Protein AF-A0AAD9NY65-F1 (afdb_monomer_lite)

Organism: Ridgeia piscesae (NCBI:txid27915)

pLDDT: mean 82.31, std 14.72, range [34.09, 97.94]

InterPro domains:
  IPR008709 Neurochondrin [PF05536] (15-209)
  IPR008709 Neurochondrin [PTHR13109] (3-209)

Sequence (209 aa):
MLLTKLATDFQHAQELVEELTHSEWVDDVYTTLLHLLQSRLGQKEREAAIEVSALLVNLLGVEWALEKEGESKTFVLLLIHLVCVEVRMTLEDLNPAQDQPIRRRTDITVSLQIASLGSLLSACYSVLEAMIGHMTSASTLALDQAQVEQVHAAMVGAFNAVLYFLSQCQGQVDDQDTRLTESQMTLYPVVLASVRVLGSWIAEETLAL

Secondary structure (DSSP, 8-state):
-HHHHHHHHHHHHHHHHHHHHTSHHHHHHHHHHHHHHHS---HHHHHHHHHHHHHHHHHHTTHHHHSSTTTHHHHHHHHHHHHHHHHHHHHHHT-TTS--GGGG--SHHHHHHHHHHHHHHHHHHHHHHHHHHHHHHS------HHHHHHHHHHHHHHHHHHHHHHHHHHTT--TT--S--HHHHHHHHHHHHHHHHHHHHHHHHHHT-

Foldseek 3Di:
DVVVVVVVVVVVLVVVLVVVLPDPVLVVLLVVLLVLLPDDDDPVSLLVSLQVVLVCCVRNFLVSLCVDPDCSVVSLLSSLLSLLVLLLVLLVVVAPPDPDPLVVDPDPVSLVSLVSSLSSNLSSLSSLLRVLVCCQPHDHPPDDPVSVVVSVVSVVSSLVSLVVSLVSLVVPPDDDDPDDDPSNVSCVSVNVSSVVSNVSVVVSVVVVD

Structure (mmCIF, N/CA/C/O backbone):
data_AF-A0AAD9NY65-F1
#
_entry.id   AF-A0AAD9NY65-F1
#
loop_
_atom_site.group_PDB
_atom_site.id
_atom_site.type_symbol
_atom_site.label_atom_id
_atom_site.label_alt_id
_atom_site.label_comp_id
_atom_site.label_asym_id
_atom_site.label_entity_id
_atom_site.label_seq_id
_atom_site.pdbx_PDB_ins_code
_atom_site.Cartn_x
_atom_site.Cartn_y
_atom_site.Cartn_z
_atom_site.occupancy
_atom_site.B_iso_or_equiv
_atom_site.auth_seq_id
_atom_site.auth_comp_id
_atom_site.auth_asym_id
_atom_site.auth_atom_id
_atom_site.pdbx_PDB_model_num
ATOM 1 N N . MET A 1 1 ? 6.006 -30.082 22.717 1.00 66.12 1 MET A N 1
ATOM 2 C CA . MET A 1 1 ? 7.076 -29.167 23.168 1.00 66.12 1 MET A CA 1
ATOM 3 C C . MET A 1 1 ? 7.341 -28.043 22.164 1.00 66.12 1 MET A C 1
ATOM 5 O O . MET A 1 1 ? 7.319 -26.896 22.576 1.00 66.12 1 MET A O 1
ATOM 9 N N . LEU A 1 2 ? 7.524 -28.327 20.865 1.00 73.19 2 LEU A N 1
ATOM 10 C CA . LEU A 1 2 ? 7.659 -27.284 19.827 1.00 73.19 2 LEU A CA 1
ATOM 11 C C . LEU A 1 2 ? 6.365 -26.479 19.604 1.00 73.19 2 LEU A C 1
ATOM 13 O O . LEU A 1 2 ? 6.394 -25.262 19.690 1.00 73.19 2 LEU A O 1
ATOM 17 N N . LEU A 1 3 ? 5.223 -27.154 19.428 1.00 71.88 3 LEU A N 1
ATOM 18 C CA . LEU A 1 3 ? 3.922 -26.492 19.221 1.00 71.88 3 LEU A CA 1
ATOM 19 C C . LEU A 1 3 ? 3.480 -25.633 20.415 1.00 71.88 3 LEU A C 1
ATOM 21 O O . LEU A 1 3 ? 2.922 -24.562 20.238 1.00 71.88 3 LEU A O 1
ATOM 25 N N . THR A 1 4 ? 3.776 -26.084 21.634 1.00 75.88 4 THR A N 1
ATOM 26 C CA . THR A 1 4 ? 3.465 -25.345 22.864 1.00 75.88 4 THR A CA 1
ATOM 27 C C . THR A 1 4 ? 4.325 -24.096 23.018 1.00 75.88 4 THR A C 1
ATOM 29 O O . THR A 1 4 ? 3.818 -23.087 23.476 1.00 75.88 4 THR A O 1
ATOM 32 N N . LYS A 1 5 ? 5.601 -24.148 22.607 1.00 77.31 5 LYS A N 1
ATOM 33 C CA . LYS A 1 5 ? 6.494 -22.984 22.626 1.00 77.31 5 LYS A CA 1
ATOM 34 C C . LYS A 1 5 ? 6.104 -21.961 21.553 1.00 77.31 5 LYS A C 1
ATOM 36 O O . LYS A 1 5 ? 6.065 -20.772 21.818 1.00 77.31 5 LYS A O 1
ATOM 41 N N . LEU A 1 6 ? 5.738 -22.440 20.366 1.00 76.44 6 LEU A N 1
ATOM 42 C CA . LEU A 1 6 ? 5.297 -21.586 19.264 1.00 76.44 6 LEU A CA 1
ATOM 43 C C . LEU A 1 6 ? 3.971 -20.874 19.585 1.00 76.44 6 LEU A C 1
ATOM 45 O O . LEU A 1 6 ? 3.811 -19.706 19.260 1.00 76.44 6 LEU A O 1
ATOM 49 N N . ALA A 1 7 ? 3.056 -21.554 20.284 1.00 77.81 7 ALA A N 1
ATOM 50 C CA . ALA A 1 7 ? 1.818 -20.951 20.773 1.00 77.81 7 ALA A CA 1
ATOM 51 C C . ALA A 1 7 ? 2.065 -19.888 21.858 1.00 77.81 7 ALA A C 1
ATOM 53 O O . ALA A 1 7 ? 1.451 -18.828 21.810 1.00 77.81 7 ALA A O 1
ATOM 54 N N . THR A 1 8 ? 2.979 -20.134 22.806 1.00 80.56 8 THR A N 1
ATOM 55 C CA . THR A 1 8 ? 3.325 -19.133 23.830 1.00 80.56 8 THR A CA 1
ATOM 56 C C . THR A 1 8 ? 4.049 -17.927 23.243 1.00 80.56 8 THR A C 1
ATOM 58 O O . THR A 1 8 ? 3.764 -16.805 23.644 1.00 80.56 8 THR A O 1
ATOM 61 N N . ASP A 1 9 ? 4.945 -18.142 22.276 1.00 84.12 9 ASP A N 1
ATOM 62 C CA . ASP A 1 9 ? 5.667 -17.058 21.604 1.00 84.12 9 ASP A CA 1
ATOM 63 C C . ASP A 1 9 ? 4.693 -16.186 20.786 1.00 84.12 9 ASP A C 1
ATOM 65 O O . ASP A 1 9 ? 4.798 -14.962 20.798 1.00 84.12 9 ASP A O 1
ATOM 69 N N . PHE A 1 10 ? 3.701 -16.804 20.131 1.00 82.50 10 PHE A N 1
ATOM 70 C CA . PHE A 1 10 ? 2.639 -16.090 19.418 1.00 82.50 10 PHE A CA 1
ATOM 71 C C . PHE A 1 10 ? 1.749 -15.277 20.364 1.00 82.50 10 PHE A C 1
ATOM 73 O O . PHE A 1 10 ? 1.481 -14.110 20.102 1.00 82.50 10 PHE A O 1
ATOM 80 N N . GLN A 1 11 ? 1.332 -15.867 21.485 1.00 82.00 11 GLN A N 1
ATOM 81 C CA . GLN A 1 11 ? 0.489 -15.181 22.461 1.00 82.00 11 GLN A CA 1
ATOM 82 C C . GLN A 1 11 ? 1.214 -13.993 23.107 1.00 82.00 11 GLN A C 1
ATOM 84 O O . GLN A 1 11 ? 0.642 -12.917 23.229 1.00 82.00 11 GLN A O 1
ATOM 89 N N . HIS A 1 12 ? 2.501 -14.149 23.422 1.00 85.38 12 HIS A N 1
ATOM 90 C CA . HIS A 1 12 ? 3.318 -13.044 23.916 1.00 85.38 12 HIS A CA 1
ATOM 91 C C . HIS A 1 12 ? 3.480 -11.922 22.878 1.00 85.38 12 HIS A C 1
ATOM 93 O O . HIS A 1 12 ? 3.449 -10.746 23.226 1.00 85.38 12 HIS A O 1
ATOM 99 N N . ALA A 1 13 ? 3.615 -12.265 21.591 1.00 82.62 13 ALA A N 1
ATOM 100 C CA . ALA A 1 13 ? 3.654 -11.267 20.525 1.00 82.62 13 ALA A CA 1
ATOM 101 C C . ALA A 1 13 ? 2.334 -10.485 20.415 1.00 82.62 13 ALA A C 1
ATOM 103 O O . ALA A 1 13 ? 2.371 -9.276 20.209 1.00 82.62 13 ALA A O 1
ATOM 104 N N . GLN A 1 14 ? 1.184 -11.144 20.591 1.00 83.25 14 GLN A N 1
ATOM 105 C CA . GLN A 1 14 ? -0.119 -10.471 20.605 1.00 83.25 14 GLN A CA 1
ATOM 106 C C . GLN A 1 14 ? -0.256 -9.504 21.786 1.00 83.25 14 GLN A C 1
ATOM 108 O O . GLN A 1 14 ? -0.670 -8.368 21.583 1.00 83.25 14 GLN A O 1
ATOM 113 N N . GLU A 1 15 ? 0.158 -9.919 22.987 1.00 85.25 15 GLU A N 1
ATOM 114 C CA . GLU A 1 15 ? 0.152 -9.061 24.183 1.00 85.25 15 GLU A CA 1
ATOM 115 C C . GLU A 1 15 ? 1.011 -7.802 23.985 1.00 85.25 15 GLU A C 1
ATOM 117 O O . GLU A 1 15 ? 0.590 -6.701 24.331 1.00 85.25 15 GLU A O 1
ATOM 122 N N . LEU A 1 16 ? 2.192 -7.945 23.371 1.00 85.75 16 LEU A N 1
ATOM 123 C CA . LEU A 1 16 ? 3.061 -6.809 23.054 1.00 85.75 16 LEU A CA 1
ATOM 124 C C . LEU A 1 16 ? 2.428 -5.859 22.029 1.00 85.75 16 LEU A C 1
ATOM 126 O O . LEU A 1 16 ? 2.558 -4.646 22.165 1.00 85.75 16 LEU A O 1
ATOM 130 N N . VAL A 1 17 ? 1.757 -6.382 21.000 1.00 85.69 17 VAL A N 1
ATOM 131 C CA . VAL A 1 17 ? 1.063 -5.546 20.004 1.00 85.69 17 VAL A CA 1
ATOM 132 C C . VAL A 1 17 ? -0.080 -4.767 20.653 1.00 85.69 17 VAL A C 1
ATOM 134 O O . VAL A 1 17 ? -0.224 -3.575 20.385 1.00 85.69 17 VAL A O 1
ATOM 137 N N . GLU A 1 18 ? -0.852 -5.400 21.534 1.00 84.94 18 GLU A N 1
ATOM 138 C CA . GLU A 1 18 ? -1.938 -4.748 22.274 1.00 84.94 18 GLU A CA 1
ATOM 139 C C . GLU A 1 18 ? -1.396 -3.644 23.201 1.00 84.94 18 GLU A C 1
ATOM 141 O O . GLU A 1 18 ? -1.877 -2.511 23.168 1.00 84.94 18 GLU A O 1
ATOM 146 N N . GLU A 1 19 ? -0.315 -3.918 23.941 1.00 87.31 19 GLU A N 1
ATOM 147 C CA . GLU A 1 19 ? 0.360 -2.921 24.785 1.00 87.31 19 GLU A CA 1
ATOM 148 C C . GLU A 1 19 ? 0.875 -1.725 23.968 1.00 87.31 19 GLU A C 1
ATOM 150 O O . GLU A 1 19 ? 0.690 -0.569 24.357 1.00 87.31 19 GLU A O 1
ATOM 155 N N . LEU A 1 20 ? 1.491 -1.983 22.810 1.00 86.44 20 LEU A N 1
ATOM 156 C CA . LEU A 1 20 ? 1.991 -0.930 21.927 1.00 86.44 20 LEU A CA 1
ATOM 157 C C . LEU A 1 20 ? 0.853 -0.100 21.327 1.00 86.44 20 LEU A C 1
ATOM 159 O O . LEU A 1 20 ? 0.961 1.124 21.286 1.00 86.44 20 LEU A O 1
ATOM 163 N N . THR A 1 21 ? -0.241 -0.732 20.902 1.00 85.50 21 THR A N 1
ATOM 164 C CA . THR A 1 21 ? -1.381 -0.057 20.252 1.00 85.50 21 THR A CA 1
ATOM 165 C C . THR A 1 21 ? -2.018 1.011 21.150 1.00 85.50 21 THR A C 1
ATOM 167 O O . THR A 1 21 ? -2.474 2.048 20.655 1.00 85.50 21 THR A O 1
ATOM 170 N N . HIS A 1 22 ? -1.981 0.797 22.469 1.00 85.06 22 HIS A N 1
ATOM 171 C CA . HIS A 1 22 ? -2.514 1.707 23.490 1.00 85.06 22 HIS A CA 1
ATOM 172 C C . HIS A 1 22 ? -1.460 2.612 24.146 1.00 85.06 22 HIS A C 1
ATOM 174 O O . HIS A 1 22 ? -1.736 3.258 25.158 1.00 85.06 22 HIS A O 1
ATOM 180 N N . SER A 1 23 ? -0.245 2.661 23.603 1.00 89.69 23 SER A N 1
ATOM 181 C CA . SER A 1 23 ? 0.808 3.524 24.133 1.00 89.69 23 SER A CA 1
ATOM 182 C C . SER A 1 23 ? 0.677 4.972 23.638 1.00 89.69 23 SER A C 1
ATOM 184 O O . SER A 1 23 ? 0.333 5.228 22.485 1.00 89.69 23 SER A O 1
ATOM 186 N N . GLU A 1 24 ? 1.022 5.930 24.503 1.00 90.62 24 GLU A N 1
ATOM 187 C CA . GLU A 1 24 ? 0.898 7.377 24.242 1.00 90.62 24 GLU A CA 1
ATOM 188 C C . GLU A 1 24 ? 1.646 7.820 22.972 1.00 90.62 24 GLU A C 1
ATOM 190 O O . GLU A 1 24 ? 1.146 8.625 22.191 1.00 90.62 24 GLU A O 1
ATOM 195 N N . TRP A 1 25 ? 2.812 7.229 22.692 1.00 92.31 25 TRP A N 1
ATOM 196 C CA . TRP A 1 25 ? 3.576 7.581 21.494 1.00 92.31 25 TRP A CA 1
ATOM 197 C C . TRP A 1 25 ? 2.877 7.144 20.196 1.00 92.31 25 TRP A C 1
ATOM 199 O O . TRP A 1 25 ? 3.055 7.799 19.170 1.00 92.31 25 TRP A O 1
ATOM 209 N N . VAL A 1 26 ? 2.077 6.067 20.208 1.00 92.19 26 VAL A N 1
ATOM 210 C CA . VAL A 1 26 ? 1.288 5.653 19.033 1.00 92.19 26 VAL A CA 1
ATOM 211 C C . VAL A 1 26 ? 0.173 6.658 18.763 1.00 92.19 26 VAL A C 1
ATOM 213 O O . VAL A 1 26 ? -0.081 6.977 17.601 1.00 92.19 26 VAL A O 1
ATOM 216 N N . ASP A 1 27 ? -0.447 7.205 19.810 1.00 90.31 27 ASP A N 1
ATOM 217 C CA . ASP A 1 27 ? -1.443 8.275 19.685 1.00 90.31 27 ASP A CA 1
ATOM 218 C C . ASP A 1 27 ? -0.826 9.572 19.143 1.00 90.31 27 ASP A C 1
ATOM 220 O O . ASP A 1 27 ? -1.391 10.204 18.241 1.00 90.31 27 ASP A O 1
ATOM 224 N N . ASP A 1 28 ? 0.365 9.936 19.623 1.00 92.88 28 ASP A N 1
ATOM 225 C CA . ASP A 1 28 ? 1.115 11.093 19.127 1.00 92.88 28 ASP A CA 1
ATOM 226 C C . ASP A 1 28 ? 1.481 10.938 17.645 1.00 92.88 28 ASP A C 1
ATOM 228 O O . ASP A 1 28 ? 1.333 11.875 16.848 1.00 92.88 28 ASP A O 1
ATOM 232 N N . VAL A 1 29 ? 1.937 9.745 17.247 1.00 93.75 29 VAL A N 1
ATOM 233 C CA . VAL A 1 29 ? 2.280 9.451 15.851 1.00 93.75 29 VAL A CA 1
ATOM 234 C C . VAL A 1 29 ? 1.030 9.435 14.975 1.00 93.75 29 VAL A C 1
ATOM 236 O O . VAL A 1 29 ? 1.050 10.048 13.907 1.00 93.75 29 VAL A O 1
ATOM 239 N N . TYR A 1 30 ? -0.067 8.819 15.423 1.00 93.12 30 TYR A N 1
ATOM 240 C CA . TYR A 1 30 ? -1.352 8.851 14.722 1.00 93.12 30 TYR A CA 1
ATOM 241 C C . TYR A 1 30 ? -1.807 10.292 14.467 1.00 93.12 30 TYR A C 1
ATOM 243 O O . TYR A 1 30 ? -2.080 10.669 13.326 1.00 93.12 30 TYR A O 1
ATOM 251 N N . THR A 1 31 ? -1.816 11.121 15.513 1.00 92.06 31 THR A N 1
ATOM 252 C CA . THR A 1 31 ? -2.235 12.527 15.437 1.00 92.06 31 THR A CA 1
ATOM 253 C C . THR A 1 31 ? -1.340 13.310 14.478 1.00 92.06 31 THR A C 1
ATOM 255 O O . THR A 1 31 ? -1.823 14.041 13.611 1.00 92.06 31 THR A O 1
ATOM 258 N N . THR A 1 32 ? -0.025 13.104 14.566 1.00 92.88 32 THR A N 1
ATOM 259 C CA . THR A 1 32 ? 0.949 13.738 13.671 1.00 92.88 32 THR A CA 1
ATOM 260 C C . THR A 1 32 ? 0.721 13.338 12.215 1.00 92.88 32 THR A C 1
ATOM 262 O O . THR A 1 32 ? 0.676 14.204 11.339 1.00 92.88 32 THR A O 1
ATOM 265 N N . LEU A 1 33 ? 0.547 12.045 11.937 1.00 94.00 33 LEU A N 1
ATOM 266 C CA . LEU A 1 33 ? 0.297 11.551 10.586 1.00 94.00 33 LEU A CA 1
ATOM 267 C C . LEU A 1 33 ? -1.037 12.064 10.042 1.00 94.00 33 LEU A C 1
ATOM 269 O O . LEU A 1 33 ? -1.079 12.506 8.900 1.00 94.00 33 LEU A O 1
ATOM 273 N N . LEU A 1 34 ? -2.100 12.087 10.847 1.00 92.81 34 LEU A N 1
ATOM 274 C CA . LEU A 1 34 ? -3.392 12.645 10.448 1.00 92.81 34 LEU A CA 1
ATOM 275 C C . LEU A 1 34 ? -3.260 14.112 10.018 1.00 92.81 34 LEU A C 1
ATOM 277 O O . LEU A 1 34 ? -3.708 14.478 8.929 1.00 92.81 34 LEU A O 1
ATOM 281 N N . HIS A 1 35 ? -2.577 14.936 10.816 1.00 91.06 35 HIS A N 1
ATOM 282 C CA . HIS A 1 35 ? -2.316 16.331 10.460 1.00 91.06 35 HIS A CA 1
ATOM 283 C C . HIS A 1 35 ? -1.462 16.467 9.196 1.00 91.06 35 HIS A C 1
ATOM 285 O O . HIS A 1 35 ? -1.741 17.330 8.360 1.00 91.06 35 HIS A O 1
ATOM 291 N N . LEU A 1 36 ? -0.444 15.617 9.027 1.00 91.56 36 LEU A N 1
ATOM 292 C CA . LEU A 1 36 ? 0.374 15.601 7.816 1.00 91.56 36 LEU A CA 1
ATOM 293 C C . LEU A 1 36 ? -0.477 15.257 6.588 1.00 91.56 36 LEU A C 1
ATOM 295 O O . LEU A 1 36 ? -0.463 16.020 5.624 1.00 91.56 36 LEU A O 1
ATOM 299 N N . LEU A 1 37 ? -1.268 14.184 6.637 1.00 87.94 37 LEU A N 1
ATOM 300 C CA . LEU A 1 37 ? -2.116 13.728 5.530 1.00 87.94 37 LEU A CA 1
ATOM 301 C C . LEU A 1 37 ? -3.206 14.740 5.144 1.00 87.94 37 LEU A C 1
ATOM 303 O O . LEU A 1 37 ? -3.573 14.828 3.974 1.00 87.94 37 LEU A O 1
ATOM 307 N N . GLN A 1 38 ? -3.711 15.523 6.101 1.00 89.06 38 GLN A N 1
ATOM 308 C CA . GLN A 1 38 ? -4.667 16.609 5.845 1.00 89.06 38 GLN A CA 1
ATOM 309 C C . GLN A 1 38 ? -4.003 17.882 5.287 1.00 89.06 38 GLN A C 1
ATOM 311 O O . GLN A 1 38 ? -4.683 18.771 4.766 1.00 89.06 38 GLN A O 1
ATOM 316 N N . SER A 1 39 ? -2.680 18.002 5.400 1.00 88.44 39 SER A N 1
ATOM 317 C CA . SER A 1 39 ? -1.927 19.173 4.955 1.00 88.44 39 SER A CA 1
ATOM 318 C C . SER A 1 39 ? -1.454 19.054 3.501 1.00 88.44 39 SER A C 1
ATOM 320 O O . SER A 1 39 ? -1.452 17.989 2.886 1.00 88.44 39 SER A O 1
ATOM 322 N N . ARG A 1 40 ? -1.014 20.175 2.916 1.00 84.31 40 ARG A N 1
ATOM 323 C CA . ARG A 1 40 ? -0.336 20.159 1.612 1.00 84.31 40 ARG A CA 1
ATOM 324 C C . ARG A 1 40 ? 1.118 19.731 1.803 1.00 84.31 40 ARG A C 1
ATOM 326 O O . ARG A 1 40 ? 1.973 20.574 2.065 1.00 84.31 40 ARG A O 1
ATOM 333 N N . LEU A 1 41 ? 1.375 18.436 1.661 1.00 82.38 41 LEU A N 1
ATOM 334 C CA . LEU A 1 41 ? 2.711 17.860 1.806 1.00 82.38 41 LEU A CA 1
ATOM 335 C C . LEU A 1 41 ? 3.591 18.112 0.576 1.00 82.38 41 LEU A C 1
ATOM 337 O O . LEU A 1 41 ? 3.140 18.006 -0.569 1.00 82.38 41 LEU A O 1
ATOM 341 N N . GLY A 1 42 ? 4.871 18.395 0.823 1.00 87.88 42 GLY A N 1
ATOM 342 C CA . GLY A 1 42 ? 5.914 18.222 -0.182 1.00 87.88 42 GLY A CA 1
ATOM 343 C C . GLY A 1 42 ? 6.158 16.735 -0.458 1.00 87.88 42 GLY A C 1
ATOM 344 O O . GLY A 1 42 ? 5.641 15.860 0.235 1.00 87.88 42 GLY A O 1
ATOM 345 N N . GLN A 1 43 ? 6.920 16.431 -1.511 1.00 87.44 43 GLN A N 1
ATOM 346 C CA . GLN A 1 43 ? 7.174 15.043 -1.912 1.00 87.44 43 GLN A CA 1
ATOM 347 C C . GLN A 1 43 ? 7.843 14.227 -0.800 1.00 87.44 43 GLN A C 1
ATOM 349 O O . GLN A 1 43 ? 7.356 13.158 -0.458 1.00 87.44 43 GLN A O 1
ATOM 354 N N . LYS A 1 44 ? 8.900 14.758 -0.182 1.00 88.44 44 LYS A N 1
ATOM 355 C CA . LYS A 1 44 ? 9.652 14.035 0.852 1.00 88.44 44 LYS A CA 1
ATOM 356 C C . LYS A 1 44 ? 8.826 13.784 2.107 1.00 88.44 44 LYS A C 1
ATOM 358 O O . LYS A 1 44 ? 8.903 12.714 2.696 1.00 88.44 44 LYS A O 1
ATOM 363 N N . GLU A 1 45 ? 8.043 14.775 2.523 1.00 90.75 45 GLU A N 1
ATOM 364 C CA . GLU A 1 45 ? 7.176 14.662 3.692 1.00 90.75 45 GLU A CA 1
ATOM 365 C C . GLU A 1 45 ? 6.054 13.648 3.447 1.00 90.75 45 GLU A C 1
ATOM 367 O O . GLU A 1 45 ? 5.713 12.878 4.342 1.00 90.75 45 GLU A O 1
ATOM 372 N N . ARG A 1 46 ? 5.518 13.609 2.220 1.00 91.69 46 ARG A N 1
ATOM 373 C CA . ARG A 1 46 ? 4.518 12.625 1.795 1.00 91.69 46 ARG A CA 1
ATOM 374 C C . ARG A 1 46 ? 5.074 11.204 1.809 1.00 91.69 46 ARG A C 1
ATOM 376 O O . ARG A 1 46 ? 4.444 10.325 2.388 1.00 91.69 46 ARG A O 1
ATOM 383 N N . GLU A 1 47 ? 6.245 10.996 1.215 1.00 92.69 47 GLU A N 1
ATOM 384 C CA . GLU A 1 47 ? 6.928 9.697 1.188 1.00 92.69 47 GLU A CA 1
ATOM 385 C C . GLU A 1 47 ? 7.203 9.192 2.612 1.00 92.69 47 GLU A C 1
ATOM 387 O O . GLU A 1 47 ? 6.813 8.078 2.956 1.00 92.69 47 GLU A O 1
ATOM 392 N N . ALA A 1 48 ? 7.757 10.044 3.481 1.00 92.81 48 ALA A N 1
ATOM 393 C CA . ALA A 1 48 ? 8.017 9.690 4.876 1.00 92.81 48 ALA A CA 1
ATOM 394 C C . ALA A 1 48 ? 6.730 9.348 5.651 1.00 92.81 48 ALA A C 1
ATOM 396 O O . ALA A 1 48 ? 6.711 8.390 6.424 1.00 92.81 48 ALA A O 1
ATOM 397 N N . ALA A 1 49 ? 5.640 10.094 5.439 1.00 94.56 49 ALA A N 1
ATOM 398 C CA . ALA A 1 49 ? 4.355 9.801 6.073 1.00 94.56 49 ALA A CA 1
ATOM 399 C C . ALA A 1 49 ? 3.797 8.435 5.638 1.00 94.56 49 ALA A C 1
ATOM 401 O O . ALA A 1 49 ? 3.284 7.690 6.476 1.00 94.56 49 ALA A O 1
ATOM 402 N N . ILE A 1 50 ? 3.931 8.082 4.354 1.00 95.62 50 ILE A N 1
ATOM 403 C CA . ILE A 1 50 ? 3.531 6.769 3.828 1.00 95.62 50 ILE A CA 1
ATOM 404 C C . ILE A 1 50 ? 4.388 5.660 4.440 1.00 95.62 50 ILE A C 1
ATOM 406 O O . ILE A 1 50 ? 3.838 4.665 4.904 1.00 95.62 50 ILE A O 1
ATOM 410 N N . GLU A 1 51 ? 5.712 5.822 4.477 1.00 95.31 51 GLU A N 1
ATOM 411 C CA . GLU A 1 51 ? 6.625 4.812 5.025 1.00 95.31 51 GLU A CA 1
ATOM 412 C C . GLU A 1 51 ? 6.356 4.541 6.511 1.00 95.31 51 GLU A C 1
ATOM 414 O O . GLU A 1 51 ? 6.245 3.383 6.915 1.00 95.31 51 GLU A O 1
ATOM 419 N N . VAL A 1 52 ? 6.169 5.590 7.320 1.00 95.62 52 VAL A N 1
ATOM 420 C CA . VAL A 1 52 ? 5.817 5.438 8.743 1.00 95.62 52 VAL A CA 1
ATOM 421 C C . VAL A 1 52 ? 4.443 4.784 8.899 1.00 95.62 52 VAL A C 1
ATOM 423 O O . VAL A 1 52 ? 4.292 3.872 9.710 1.00 95.62 52 VAL A O 1
ATOM 426 N N . SER A 1 53 ? 3.455 5.187 8.095 1.00 95.75 53 SER A N 1
ATOM 427 C CA . SER A 1 53 ? 2.122 4.571 8.123 1.00 95.75 53 SER A CA 1
ATOM 428 C C . SER A 1 53 ? 2.182 3.086 7.761 1.00 95.75 53 SER A C 1
ATOM 430 O O . SER A 1 53 ? 1.563 2.268 8.432 1.00 95.75 53 SER A O 1
ATOM 432 N N . ALA A 1 54 ? 2.964 2.715 6.745 1.00 96.56 54 ALA A N 1
ATOM 433 C CA . ALA A 1 54 ? 3.156 1.328 6.338 1.00 96.56 54 ALA A CA 1
ATOM 434 C C . ALA A 1 54 ? 3.831 0.493 7.432 1.00 96.56 54 ALA A C 1
ATOM 436 O O . ALA A 1 54 ? 3.438 -0.649 7.661 1.00 96.56 54 ALA A O 1
ATOM 437 N N . LEU A 1 55 ? 4.820 1.054 8.133 1.00 95.44 55 LEU A N 1
ATOM 438 C CA . LEU A 1 55 ? 5.462 0.391 9.269 1.00 95.44 55 LEU A CA 1
ATOM 439 C C . LEU A 1 55 ? 4.470 0.119 10.401 1.00 95.44 55 LEU A C 1
ATOM 441 O O . LEU A 1 55 ? 4.443 -0.994 10.919 1.00 95.44 55 LEU A O 1
ATOM 445 N N . LEU A 1 56 ? 3.640 1.103 10.755 1.00 94.62 56 LEU A N 1
ATOM 446 C CA . LEU A 1 56 ? 2.624 0.937 11.796 1.00 94.62 56 LEU A CA 1
ATOM 447 C C . LEU A 1 56 ? 1.545 -0.055 11.378 1.00 94.62 56 LEU A C 1
ATOM 449 O O . LEU A 1 56 ? 1.181 -0.904 12.180 1.00 94.62 56 LEU A O 1
ATOM 453 N N . VAL A 1 57 ? 1.113 -0.021 10.117 1.00 94.38 57 VAL A N 1
ATOM 454 C CA . VAL A 1 57 ? 0.149 -0.993 9.590 1.00 94.38 57 VAL A CA 1
ATOM 455 C C . VAL A 1 57 ? 0.708 -2.419 9.622 1.00 94.38 57 VAL A C 1
ATOM 457 O O . VAL A 1 57 ? 0.021 -3.354 10.024 1.00 94.38 57 VAL A O 1
ATOM 460 N N . ASN A 1 58 ? 1.978 -2.596 9.259 1.00 92.50 58 ASN A N 1
ATOM 461 C CA . ASN A 1 58 ? 2.637 -3.902 9.309 1.00 92.50 58 ASN A CA 1
ATOM 462 C C . ASN A 1 58 ? 2.872 -4.404 10.742 1.00 92.50 58 ASN A C 1
ATOM 464 O O . ASN A 1 58 ? 2.922 -5.614 10.958 1.00 92.50 58 ASN A O 1
ATOM 468 N N . LEU A 1 59 ? 3.067 -3.497 11.704 1.00 91.56 59 LEU A N 1
ATOM 469 C CA . LEU A 1 59 ? 3.365 -3.842 13.095 1.00 91.56 59 LEU A CA 1
ATOM 470 C C . LEU A 1 59 ? 2.099 -4.057 13.936 1.00 91.56 59 LEU A C 1
ATOM 472 O O . LEU A 1 59 ? 2.069 -4.972 14.754 1.00 91.56 59 LEU A O 1
ATOM 476 N N . LEU A 1 60 ? 1.090 -3.206 13.754 1.00 91.25 60 LEU A N 1
ATOM 477 C CA . LEU A 1 60 ? -0.083 -3.088 14.627 1.00 91.25 60 LEU A CA 1
ATOM 478 C C . LEU A 1 60 ? -1.407 -3.439 13.921 1.00 91.25 60 LEU A C 1
ATOM 480 O O . LEU A 1 60 ? -2.465 -3.347 14.534 1.00 91.25 60 LEU A O 1
ATOM 484 N N . GLY A 1 61 ? -1.372 -3.829 12.644 1.00 89.88 61 GLY A N 1
ATOM 485 C CA . GLY A 1 61 ? -2.572 -4.119 11.851 1.00 89.88 61 GLY A CA 1
ATOM 486 C C . GLY A 1 61 ? -3.195 -2.865 11.240 1.00 89.88 61 GLY A C 1
ATOM 487 O O . GLY A 1 61 ? -2.565 -1.821 11.172 1.00 89.88 61 GLY A O 1
ATOM 488 N N . VAL A 1 62 ? -4.433 -2.932 10.758 1.00 89.62 62 VAL A N 1
ATOM 489 C CA . VAL A 1 62 ? -5.188 -1.732 10.323 1.00 89.62 62 VAL A CA 1
ATOM 490 C C . VAL A 1 62 ? -5.939 -1.116 11.512 1.00 89.62 62 VAL A C 1
ATOM 492 O O . VAL A 1 62 ? -6.229 0.082 11.547 1.00 89.62 62 VAL A O 1
ATOM 495 N N . GLU A 1 63 ? -6.189 -1.940 12.523 1.00 85.88 63 GLU A N 1
ATOM 496 C CA . GLU A 1 63 ? -6.957 -1.679 13.730 1.00 85.88 63 GLU A CA 1
ATOM 497 C C . GLU A 1 63 ? -6.375 -0.518 14.541 1.00 85.88 63 GLU A C 1
ATOM 499 O O . GLU A 1 63 ? -7.140 0.328 14.999 1.00 85.88 63 GLU A O 1
ATOM 504 N N . TRP A 1 64 ? -5.041 -0.377 14.603 1.00 88.44 64 TRP A N 1
ATOM 505 C CA . TRP A 1 64 ? -4.397 0.735 15.322 1.00 88.44 64 TRP A CA 1
ATOM 506 C C . TRP A 1 64 ? -4.897 2.114 14.885 1.00 88.44 64 TRP A C 1
ATOM 508 O O . TRP A 1 64 ? -4.933 3.031 15.698 1.00 88.44 64 TRP A O 1
ATOM 518 N N . ALA A 1 65 ? -5.268 2.275 13.612 1.00 89.00 65 ALA A N 1
ATOM 519 C CA . ALA A 1 65 ? -5.788 3.526 13.080 1.00 89.00 65 ALA A CA 1
ATOM 520 C C . ALA A 1 65 ? -7.315 3.618 13.205 1.00 89.00 65 ALA A C 1
ATOM 522 O O . ALA A 1 65 ? -7.853 4.719 13.302 1.00 89.00 65 ALA A O 1
ATOM 523 N N . LEU A 1 66 ? -8.016 2.480 13.196 1.00 85.69 66 LEU A N 1
ATOM 524 C CA . LEU A 1 66 ? -9.480 2.406 13.236 1.00 85.69 66 LEU A CA 1
ATOM 525 C C . LEU A 1 66 ? -10.063 2.536 14.642 1.00 85.69 66 LEU A C 1
ATOM 527 O O . LEU A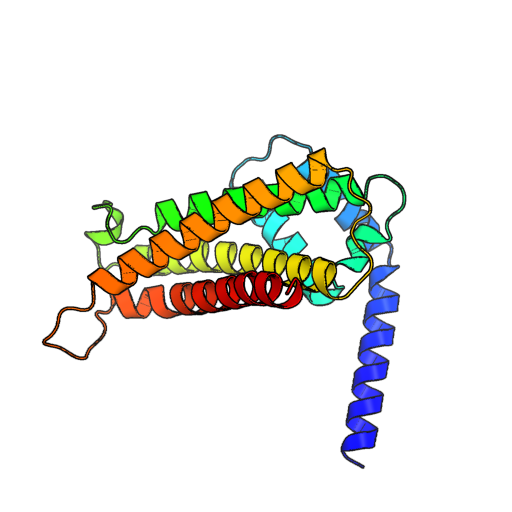 1 66 ? -11.159 3.074 14.795 1.00 85.69 66 LEU A O 1
ATOM 531 N N . GLU A 1 67 ? -9.332 2.084 15.656 1.00 82.75 67 GLU A N 1
ATOM 532 C CA . GLU A 1 67 ? -9.747 2.133 17.061 1.00 82.75 67 GLU A CA 1
ATOM 533 C C . GLU A 1 67 ? -9.578 3.523 17.691 1.00 82.75 67 GLU A C 1
ATOM 535 O O . GLU A 1 67 ? -10.028 3.758 18.812 1.00 82.75 67 GLU A O 1
ATOM 540 N N . LYS A 1 68 ? -8.965 4.474 16.972 1.00 81.44 68 LYS A N 1
ATOM 541 C CA . LYS A 1 68 ? -8.808 5.850 17.450 1.00 81.44 68 LYS A CA 1
ATOM 542 C C . LYS A 1 68 ? -10.149 6.581 17.463 1.00 81.44 68 LYS A C 1
ATOM 544 O O . LYS A 1 68 ? -10.922 6.541 16.502 1.00 81.44 68 LYS A O 1
ATOM 549 N N . GLU A 1 69 ? -10.416 7.291 18.557 1.00 70.44 69 GLU A N 1
ATOM 550 C CA . GLU A 1 69 ? -11.596 8.144 18.667 1.00 70.44 69 GLU A CA 1
ATOM 551 C C . GLU A 1 69 ? -11.540 9.291 17.637 1.00 70.44 69 GLU A C 1
ATOM 553 O O . GLU A 1 69 ? -10.496 9.897 17.398 1.00 70.44 69 GLU A O 1
ATOM 558 N N . GLY A 1 70 ? -12.682 9.620 17.022 1.00 75.25 70 GLY A N 1
ATOM 559 C CA . GLY A 1 70 ? -12.801 10.760 16.107 1.00 75.25 70 GLY A CA 1
ATOM 560 C C . GLY A 1 70 ? -12.533 10.429 14.634 1.00 75.25 70 GLY A C 1
ATOM 561 O O . GLY A 1 70 ? -13.322 9.733 13.997 1.00 75.25 70 GLY A O 1
ATOM 562 N N . GLU A 1 71 ? -11.474 11.006 14.058 1.00 79.00 71 GLU A N 1
ATOM 563 C CA . GLU A 1 71 ? -11.212 11.051 12.606 1.00 79.00 71 GLU A CA 1
ATOM 564 C C . GLU A 1 71 ? -10.545 9.782 12.025 1.00 79.00 71 GLU A C 1
ATOM 566 O O . GLU A 1 71 ? -9.924 9.840 10.963 1.00 79.00 71 GLU A O 1
ATOM 571 N N . SER A 1 72 ? -10.694 8.621 12.671 1.00 84.56 72 SER A N 1
ATOM 572 C CA . SER A 1 72 ? -10.085 7.342 12.250 1.00 84.56 72 SER A CA 1
ATOM 573 C C . SER A 1 72 ? -10.445 6.933 10.824 1.00 84.56 72 SER A C 1
ATOM 575 O O . SER A 1 72 ? -9.587 6.545 10.028 1.00 84.56 72 SER A O 1
ATOM 577 N N . LYS A 1 73 ? -11.711 7.113 10.439 1.00 87.06 73 LYS A N 1
ATOM 578 C CA . LYS A 1 73 ? -12.159 6.880 9.057 1.00 87.06 73 LYS A CA 1
ATOM 579 C C . LYS A 1 73 ? -11.486 7.827 8.068 1.00 87.06 73 LYS A C 1
ATOM 581 O O . LYS A 1 73 ? -11.075 7.400 6.993 1.00 87.06 73 LYS A O 1
ATOM 586 N N . THR A 1 74 ? -11.373 9.104 8.428 1.00 89.69 74 THR A N 1
ATOM 587 C CA . THR A 1 74 ? -10.725 10.121 7.593 1.00 89.69 74 THR A CA 1
ATOM 588 C C . THR A 1 74 ? -9.262 9.766 7.373 1.00 89.69 74 THR A C 1
ATOM 590 O O . THR A 1 74 ? -8.799 9.813 6.237 1.00 89.69 74 THR A O 1
ATOM 593 N N . PHE A 1 75 ? -8.556 9.352 8.429 1.00 91.75 75 PHE A N 1
ATOM 594 C CA . PHE A 1 75 ? -7.174 8.896 8.338 1.00 91.75 75 PHE A CA 1
ATOM 595 C C . PHE A 1 75 ? -7.018 7.760 7.321 1.00 91.75 75 PHE A C 1
ATOM 597 O O . PHE A 1 75 ? -6.227 7.875 6.385 1.00 91.75 75 PHE A O 1
ATOM 604 N N . VAL A 1 76 ? -7.804 6.689 7.470 1.00 91.62 76 VAL A N 1
ATOM 605 C CA . VAL A 1 76 ? -7.701 5.504 6.606 1.00 91.62 76 VAL A CA 1
ATOM 606 C C . VAL A 1 76 ? -8.042 5.836 5.154 1.00 91.62 76 VAL A C 1
ATOM 608 O O . VAL A 1 76 ? -7.308 5.441 4.250 1.00 91.62 76 VAL A O 1
ATOM 611 N N . LEU A 1 77 ? -9.097 6.620 4.913 1.00 92.44 77 LEU A N 1
ATOM 612 C CA . LEU A 1 77 ? -9.465 7.054 3.563 1.00 92.44 77 LEU A CA 1
ATOM 613 C C . LEU A 1 77 ? -8.366 7.907 2.917 1.00 92.44 77 LEU A C 1
ATOM 615 O O . LEU A 1 77 ? -8.003 7.668 1.763 1.00 92.44 77 LEU A O 1
ATOM 619 N N . LEU A 1 78 ? -7.807 8.873 3.654 1.00 94.25 78 LEU A N 1
ATOM 620 C CA . LEU A 1 78 ? -6.697 9.694 3.169 1.00 94.25 78 LEU A CA 1
ATOM 621 C C . LEU A 1 78 ? -5.482 8.831 2.837 1.00 94.25 78 LEU A C 1
ATOM 623 O O . LEU A 1 78 ? -4.899 9.000 1.767 1.00 94.25 78 LEU A O 1
ATOM 627 N N . LEU A 1 79 ? -5.130 7.891 3.715 1.00 95.44 79 LEU A N 1
ATOM 628 C CA . LEU A 1 79 ? -3.996 6.999 3.516 1.00 95.44 79 LEU A CA 1
ATOM 629 C C . LEU A 1 79 ? -4.179 6.129 2.265 1.00 95.44 79 LEU A C 1
ATOM 631 O O . LEU A 1 79 ? -3.279 6.103 1.428 1.00 95.44 79 LEU A O 1
ATOM 635 N N . ILE A 1 80 ? -5.344 5.490 2.088 1.00 95.31 80 ILE A N 1
ATOM 636 C CA . ILE A 1 80 ? -5.659 4.670 0.903 1.00 95.31 80 ILE A CA 1
ATOM 637 C C . ILE A 1 80 ? -5.529 5.495 -0.380 1.00 95.31 80 ILE A C 1
ATOM 639 O O . ILE A 1 80 ? -4.852 5.087 -1.328 1.00 95.31 80 ILE A O 1
ATOM 643 N N . HIS A 1 81 ? -6.153 6.673 -0.421 1.00 95.62 81 HIS A N 1
ATOM 644 C CA . HIS A 1 81 ? -6.081 7.533 -1.598 1.00 95.62 81 HIS A CA 1
ATOM 645 C C . HIS A 1 81 ? -4.652 7.983 -1.892 1.00 95.62 81 HIS A C 1
ATOM 647 O O . HIS A 1 81 ? -4.244 7.999 -3.057 1.00 95.62 81 HIS A O 1
ATOM 653 N N . LEU A 1 82 ? -3.888 8.317 -0.853 1.00 95.62 82 LEU A N 1
ATOM 654 C CA . LEU A 1 82 ? -2.512 8.763 -0.989 1.00 95.62 82 LEU A CA 1
ATOM 655 C C . LEU A 1 82 ? -1.618 7.663 -1.566 1.00 95.62 82 LEU A C 1
ATOM 657 O O . LEU A 1 82 ? -0.915 7.916 -2.544 1.00 95.62 82 LEU A O 1
ATOM 661 N N . VAL A 1 83 ? -1.689 6.438 -1.035 1.00 97.44 83 VAL A N 1
ATOM 662 C CA . VAL A 1 83 ? -0.894 5.321 -1.570 1.00 97.44 83 VAL A CA 1
ATOM 663 C C . VAL A 1 83 ? -1.316 4.964 -2.997 1.00 97.44 83 VAL A C 1
ATOM 665 O O . VAL A 1 83 ? -0.459 4.680 -3.826 1.00 97.44 83 VAL A O 1
ATOM 668 N N . CYS A 1 84 ? -2.603 5.073 -3.350 1.00 97.75 84 CYS A N 1
ATOM 669 C CA . CYS A 1 84 ? -3.064 4.864 -4.729 1.00 97.75 84 CYS A CA 1
ATOM 670 C C . CYS A 1 84 ? -2.513 5.915 -5.708 1.00 97.75 84 CYS A C 1
ATOM 672 O O . CYS A 1 84 ? -2.255 5.615 -6.877 1.00 97.75 84 CYS A O 1
ATOM 674 N N . VAL A 1 85 ? -2.371 7.170 -5.272 1.00 95.50 85 VAL A N 1
ATOM 675 C CA . VAL A 1 85 ? -1.719 8.222 -6.067 1.00 95.50 85 VAL A CA 1
ATOM 676 C C . VAL A 1 85 ? -0.233 7.915 -6.220 1.00 95.50 85 VAL A C 1
ATOM 678 O O . VAL A 1 85 ? 0.274 7.958 -7.340 1.00 95.50 85 VAL A O 1
ATOM 681 N N . GLU A 1 86 ? 0.439 7.563 -5.126 1.00 95.56 86 GLU A N 1
ATOM 682 C CA . GLU A 1 86 ? 1.883 7.344 -5.133 1.00 95.56 86 GLU A CA 1
ATOM 683 C C . GLU A 1 86 ? 2.285 6.111 -5.944 1.00 95.56 86 GLU A C 1
ATOM 685 O O . GLU A 1 86 ? 3.266 6.167 -6.680 1.00 95.56 86 GLU A O 1
ATOM 690 N N . VAL A 1 87 ? 1.494 5.032 -5.906 1.00 96.88 87 VAL A N 1
ATOM 691 C CA . VAL A 1 87 ? 1.697 3.854 -6.767 1.00 96.88 87 VAL A CA 1
ATOM 692 C C . VAL A 1 87 ? 1.685 4.253 -8.238 1.00 96.88 87 VAL A C 1
ATOM 694 O O . VAL A 1 87 ? 2.592 3.881 -8.979 1.00 96.88 8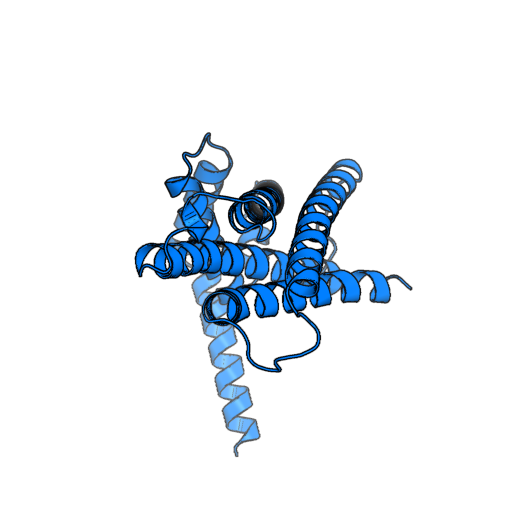7 VAL A O 1
ATOM 697 N N . ARG A 1 88 ? 0.689 5.038 -8.668 1.00 94.94 88 ARG A N 1
ATOM 698 C CA . ARG A 1 88 ? 0.595 5.475 -10.068 1.00 94.94 88 ARG A CA 1
ATOM 699 C C . ARG A 1 88 ? 1.787 6.338 -10.459 1.00 94.94 88 ARG A C 1
ATOM 701 O O . ARG A 1 88 ? 2.440 6.028 -11.448 1.00 94.94 88 ARG A O 1
ATOM 708 N N . MET A 1 89 ? 2.101 7.352 -9.653 1.00 91.81 89 MET A N 1
ATOM 709 C CA . MET A 1 89 ? 3.238 8.247 -9.897 1.00 91.81 89 MET A CA 1
ATOM 710 C C . MET A 1 89 ? 4.559 7.470 -9.974 1.00 91.81 89 MET A C 1
ATOM 712 O O . MET A 1 89 ? 5.308 7.601 -10.937 1.00 91.81 89 MET A O 1
ATOM 716 N N . THR A 1 90 ? 4.806 6.585 -9.007 1.00 91.94 90 THR A N 1
ATOM 717 C CA . THR A 1 90 ? 6.066 5.837 -8.928 1.00 91.94 90 THR A CA 1
ATOM 718 C C . THR A 1 90 ? 6.216 4.838 -10.078 1.00 91.94 90 THR A C 1
ATOM 720 O O . THR A 1 90 ? 7.307 4.676 -10.622 1.00 91.94 90 THR A O 1
ATOM 723 N N . LEU A 1 91 ? 5.135 4.166 -10.488 1.00 90.88 91 LEU A N 1
ATOM 724 C CA . LEU A 1 91 ? 5.169 3.248 -11.632 1.00 90.88 91 LEU A CA 1
ATOM 725 C C . LEU A 1 91 ? 5.299 3.978 -12.974 1.00 90.88 91 LEU A C 1
ATOM 727 O O . LEU A 1 91 ? 5.937 3.450 -13.888 1.00 90.88 91 LEU A O 1
ATOM 731 N N . GLU A 1 92 ? 4.733 5.180 -13.099 1.00 85.88 92 GLU A N 1
ATOM 732 C CA . GLU A 1 92 ? 4.956 6.055 -14.254 1.00 85.88 92 GLU A CA 1
ATOM 733 C C . GLU A 1 92 ? 6.436 6.453 -14.365 1.00 85.88 92 GLU A C 1
ATOM 735 O O . GLU A 1 92 ? 7.008 6.335 -15.452 1.00 85.88 92 GLU A O 1
ATOM 740 N N . ASP A 1 93 ? 7.082 6.804 -13.248 1.00 82.94 93 ASP A N 1
ATOM 741 C CA . ASP A 1 93 ? 8.517 7.124 -13.194 1.00 82.94 93 ASP A CA 1
ATOM 742 C C . ASP A 1 93 ? 9.416 5.913 -13.507 1.00 82.94 93 ASP A C 1
ATOM 744 O O . ASP A 1 93 ? 10.494 6.053 -14.093 1.00 82.94 93 ASP A O 1
ATOM 748 N N . LEU A 1 94 ? 8.973 4.702 -13.155 1.00 77.75 94 LEU A N 1
ATOM 749 C CA . LEU A 1 94 ? 9.688 3.450 -13.428 1.00 77.75 94 LEU A CA 1
ATOM 750 C C . LEU A 1 94 ? 9.435 2.879 -14.832 1.00 77.75 94 LEU A C 1
ATOM 752 O O . LEU A 1 94 ? 10.084 1.891 -15.208 1.00 77.75 94 LEU A O 1
ATOM 756 N N . ASN A 1 95 ? 8.515 3.468 -15.604 1.00 70.00 95 ASN A N 1
ATOM 757 C CA . ASN A 1 95 ? 8.008 2.896 -16.846 1.00 70.00 95 ASN A CA 1
ATOM 758 C C . ASN A 1 95 ? 9.149 2.536 -17.824 1.00 70.00 95 ASN A C 1
ATOM 760 O O . ASN A 1 95 ? 9.845 3.420 -18.334 1.00 70.00 95 ASN A O 1
ATOM 764 N N . PRO A 1 96 ? 9.329 1.240 -18.145 1.00 59.47 96 PRO A N 1
ATOM 765 C CA . PRO A 1 96 ? 10.424 0.778 -18.988 1.00 59.47 96 PRO A CA 1
ATOM 766 C C . PRO A 1 96 ? 10.297 1.176 -20.464 1.00 59.47 96 PRO A C 1
ATOM 768 O O . PRO A 1 96 ? 11.294 1.091 -21.183 1.00 59.47 96 PRO A O 1
ATOM 771 N N . ALA A 1 97 ? 9.109 1.596 -20.913 1.00 57.38 97 ALA A N 1
ATOM 772 C CA . ALA A 1 97 ? 8.831 2.011 -22.288 1.00 57.38 97 ALA A CA 1
ATOM 773 C C . ALA A 1 97 ? 9.069 3.510 -22.544 1.00 57.38 97 ALA A C 1
ATOM 775 O O . ALA A 1 97 ? 9.117 3.934 -23.700 1.00 57.38 97 ALA A O 1
ATOM 776 N N . GLN A 1 98 ? 9.214 4.330 -21.497 1.00 56.25 98 GLN A N 1
ATOM 777 C CA . GLN A 1 98 ? 9.629 5.718 -21.673 1.00 56.25 98 GLN A CA 1
ATOM 778 C C . GLN A 1 98 ? 11.150 5.772 -21.847 1.00 56.25 98 GLN A C 1
ATOM 780 O O . GLN A 1 98 ? 11.901 5.298 -20.994 1.00 56.25 98 GLN A O 1
ATOM 785 N N . ASP A 1 99 ? 11.606 6.380 -22.948 1.00 46.88 99 ASP A N 1
ATOM 786 C CA . ASP A 1 99 ? 13.014 6.715 -23.201 1.00 46.88 99 ASP A CA 1
ATOM 787 C C . ASP A 1 99 ? 13.442 7.862 -22.266 1.00 46.88 99 ASP A C 1
ATOM 789 O O . ASP A 1 99 ? 13.657 9.008 -22.664 1.00 46.88 99 ASP A O 1
ATOM 793 N N . GLN A 1 100 ? 13.461 7.566 -20.968 1.00 50.94 100 GLN A N 1
ATOM 794 C CA . GLN A 1 100 ? 13.902 8.475 -19.927 1.00 50.94 100 GLN A CA 1
ATOM 795 C C . GLN A 1 100 ? 15.437 8.544 -19.949 1.00 50.94 100 GLN A C 1
ATOM 797 O O . GLN A 1 100 ? 16.106 7.513 -20.089 1.00 50.94 100 GLN A O 1
ATOM 802 N N . PRO A 1 101 ? 16.038 9.730 -19.726 1.00 45.88 101 PRO A N 1
ATOM 803 C CA . PRO A 1 101 ? 17.494 9.884 -19.635 1.00 45.88 101 PRO A CA 1
ATOM 804 C C . PRO A 1 101 ? 18.117 8.990 -18.549 1.00 45.88 101 PRO A C 1
ATOM 806 O O . PRO A 1 101 ? 19.304 8.677 -18.627 1.00 45.88 101 PRO A O 1
ATOM 809 N N . ILE A 1 102 ? 17.298 8.534 -17.593 1.00 49.56 102 ILE A N 1
ATOM 810 C CA . ILE A 1 102 ? 17.616 7.559 -16.547 1.00 49.56 102 ILE A CA 1
ATOM 811 C C . ILE A 1 102 ? 18.188 6.267 -17.152 1.00 49.56 102 ILE A C 1
ATOM 813 O O . ILE A 1 102 ? 19.176 5.757 -16.651 1.00 49.56 102 ILE A O 1
ATOM 817 N N . ARG A 1 103 ? 17.662 5.755 -18.274 1.00 49.03 103 ARG A N 1
ATOM 818 C CA . ARG A 1 103 ? 18.120 4.470 -18.844 1.00 49.03 103 ARG A CA 1
ATOM 819 C C . ARG A 1 103 ? 19.337 4.566 -19.760 1.00 49.03 103 ARG A C 1
ATOM 821 O O . ARG A 1 103 ? 19.923 3.540 -20.090 1.00 49.03 103 ARG A O 1
ATOM 828 N N . ARG A 1 104 ? 19.765 5.773 -20.148 1.00 48.09 104 ARG A N 1
ATOM 829 C CA . ARG A 1 104 ? 20.960 5.955 -20.998 1.00 48.09 104 ARG A CA 1
ATOM 830 C C . ARG A 1 104 ? 22.279 5.810 -20.229 1.00 48.09 104 ARG A C 1
ATOM 832 O O . ARG A 1 104 ? 23.341 5.849 -20.844 1.00 48.09 104 ARG A O 1
ATOM 839 N N . ARG A 1 105 ? 22.220 5.626 -18.906 1.00 48.81 105 ARG A N 1
ATOM 840 C CA . ARG A 1 105 ? 23.367 5.349 -18.037 1.00 48.81 105 ARG A CA 1
ATOM 841 C C . ARG A 1 105 ? 23.112 4.086 -17.228 1.00 48.81 105 ARG A C 1
ATOM 843 O O . ARG A 1 105 ? 22.362 4.111 -16.266 1.00 48.81 105 ARG A O 1
ATOM 850 N N . THR A 1 106 ? 23.779 2.992 -17.565 1.00 53.69 106 THR A N 1
ATOM 851 C CA . THR A 1 106 ? 24.001 1.851 -16.660 1.00 53.69 106 THR A CA 1
ATOM 852 C C . THR A 1 106 ? 24.991 2.248 -15.556 1.00 53.69 106 THR A C 1
ATOM 854 O O . THR A 1 106 ? 26.061 1.666 -15.429 1.00 53.69 106 THR A O 1
ATOM 857 N N . ASP A 1 107 ? 24.663 3.292 -14.796 1.00 61.56 107 ASP A N 1
ATOM 858 C CA . ASP A 1 107 ? 25.485 3.807 -13.703 1.00 61.56 107 ASP A CA 1
ATOM 859 C C . ASP A 1 107 ? 24.781 3.549 -12.365 1.00 61.56 107 ASP A C 1
ATOM 861 O O . ASP A 1 107 ? 23.551 3.524 -12.283 1.00 61.56 107 ASP A O 1
ATOM 865 N N . ILE A 1 108 ? 25.568 3.429 -11.292 1.00 65.06 108 ILE A N 1
ATOM 866 C CA . ILE A 1 108 ? 25.128 3.186 -9.904 1.00 65.06 108 ILE A CA 1
ATOM 867 C C . ILE A 1 108 ? 23.946 4.065 -9.447 1.00 65.06 108 ILE A C 1
ATOM 869 O O . ILE A 1 108 ? 23.139 3.650 -8.620 1.00 65.06 108 ILE A O 1
ATOM 873 N N . THR A 1 109 ? 23.807 5.267 -10.011 1.00 65.62 109 THR A N 1
ATOM 874 C CA . THR A 1 109 ? 22.722 6.214 -9.728 1.00 65.62 109 THR A CA 1
ATOM 875 C C . THR A 1 109 ? 21.341 5.666 -10.095 1.00 65.62 109 THR A C 1
ATOM 877 O O . THR A 1 109 ? 20.387 5.906 -9.361 1.00 65.62 109 THR A O 1
ATOM 880 N N . VAL A 1 110 ? 21.226 4.895 -11.179 1.00 68.12 110 VAL A N 1
ATOM 881 C CA . VAL A 1 110 ? 19.946 4.317 -11.619 1.00 68.12 110 VAL A CA 1
ATOM 882 C C . VAL A 1 110 ? 19.505 3.200 -10.689 1.00 68.12 110 VAL A C 1
ATOM 884 O O . VAL A 1 110 ? 18.350 3.168 -10.279 1.00 68.12 110 VAL A O 1
ATOM 887 N N . SER A 1 111 ? 20.423 2.315 -10.293 1.00 70.75 111 SER A N 1
ATOM 888 C CA . SER A 1 111 ? 20.116 1.251 -9.332 1.00 70.75 111 SER A CA 1
ATOM 889 C C . SER A 1 111 ? 19.716 1.814 -7.968 1.00 70.75 111 SER A C 1
ATOM 891 O O . SER A 1 111 ? 18.784 1.303 -7.355 1.00 70.75 111 SER A O 1
ATOM 893 N N . LEU A 1 112 ? 20.368 2.890 -7.512 1.00 73.44 112 LEU A N 1
ATOM 894 C CA . LEU A 1 112 ? 19.999 3.576 -6.270 1.00 73.44 112 LEU A CA 1
ATOM 895 C C . LEU A 1 112 ? 18.614 4.229 -6.357 1.00 73.44 112 LEU A C 1
ATOM 897 O O . LEU A 1 112 ? 17.849 4.151 -5.400 1.00 73.44 112 LEU A O 1
ATOM 901 N N . GLN A 1 113 ? 18.271 4.825 -7.500 1.00 75.19 113 GLN A N 1
ATOM 902 C CA . GLN A 1 113 ? 16.953 5.423 -7.710 1.00 75.19 113 GLN A CA 1
ATOM 903 C C . GLN A 1 113 ? 15.847 4.361 -7.814 1.00 75.19 113 GLN A C 1
ATOM 905 O O . GLN A 1 113 ? 14.778 4.529 -7.236 1.00 75.19 113 GLN A O 1
ATOM 910 N N . ILE A 1 114 ? 16.095 3.234 -8.491 1.00 79.50 114 ILE A N 1
ATOM 911 C CA . ILE A 1 114 ? 15.150 2.105 -8.507 1.00 79.50 114 ILE A CA 1
ATOM 912 C C . ILE A 1 114 ? 14.977 1.540 -7.096 1.00 79.50 114 ILE A C 1
ATOM 914 O O . ILE A 1 114 ? 13.860 1.207 -6.714 1.00 79.50 114 ILE A O 1
ATOM 918 N N . ALA A 1 115 ? 16.048 1.466 -6.302 1.00 80.75 115 ALA A N 1
ATOM 919 C CA . ALA A 1 115 ? 15.958 1.022 -4.916 1.00 80.75 115 ALA A CA 1
ATOM 920 C C . ALA A 1 115 ? 15.094 1.965 -4.060 1.00 80.75 115 ALA A C 1
ATOM 922 O O . ALA A 1 115 ? 14.261 1.474 -3.302 1.00 80.75 115 ALA A O 1
ATOM 923 N N . SER A 1 116 ? 15.234 3.290 -4.207 1.00 81.75 116 SER A N 1
ATOM 924 C CA . SER A 1 116 ? 14.414 4.257 -3.458 1.00 81.75 116 SER A CA 1
ATOM 925 C C . SER A 1 116 ? 12.951 4.279 -3.910 1.00 81.75 116 SER A C 1
ATOM 927 O O . SER A 1 116 ? 12.046 4.314 -3.086 1.00 81.75 116 SER A O 1
ATOM 929 N N . LEU A 1 117 ? 12.686 4.210 -5.217 1.00 85.12 117 LEU A N 1
ATOM 930 C CA . LEU A 1 117 ? 11.311 4.108 -5.725 1.00 85.12 117 LEU A CA 1
ATOM 931 C C . LEU A 1 117 ? 10.687 2.754 -5.344 1.00 85.12 117 LEU A C 1
ATOM 933 O O . LEU A 1 117 ? 9.504 2.664 -5.029 1.00 85.12 117 LEU A O 1
ATOM 937 N N . GLY A 1 118 ? 11.501 1.698 -5.314 1.00 86.50 118 GLY A N 1
ATOM 938 C CA . GLY A 1 118 ? 11.109 0.367 -4.868 1.00 86.50 118 GLY A CA 1
ATOM 939 C C . GLY A 1 118 ? 10.758 0.306 -3.381 1.00 86.50 118 GLY A C 1
ATOM 940 O O . GLY A 1 118 ? 9.803 -0.385 -3.030 1.00 86.50 118 GLY A O 1
ATOM 941 N N . SER A 1 119 ? 11.469 1.033 -2.508 1.00 89.88 119 SER A N 1
ATOM 942 C CA . SER A 1 119 ? 11.129 1.092 -1.078 1.00 89.88 119 SER A CA 1
ATOM 943 C C . SER A 1 119 ? 9.789 1.786 -0.849 1.00 89.88 119 SER A C 1
ATOM 945 O O . SER A 1 119 ? 8.946 1.249 -0.129 1.00 89.88 119 SER A O 1
ATOM 947 N N . LEU A 1 120 ? 9.545 2.903 -1.539 1.00 93.81 120 LEU A N 1
ATOM 948 C CA . LEU A 1 120 ? 8.268 3.613 -1.483 1.00 93.81 120 LEU A CA 1
ATOM 949 C C . LEU A 1 120 ? 7.111 2.756 -2.016 1.00 93.81 120 LEU A C 1
ATOM 951 O O . LEU A 1 120 ? 6.070 2.648 -1.365 1.00 93.81 120 LEU A O 1
ATOM 955 N N . LEU A 1 121 ? 7.297 2.089 -3.163 1.00 95.31 121 LEU A N 1
ATOM 956 C CA . LEU A 1 121 ? 6.300 1.156 -3.698 1.00 95.31 121 LEU A CA 1
ATOM 957 C C . LEU A 1 121 ? 6.030 0.001 -2.741 1.00 95.31 121 LEU A C 1
ATOM 959 O O . LEU A 1 121 ? 4.875 -0.366 -2.548 1.00 95.31 121 LEU A O 1
ATOM 963 N N . SER A 1 122 ? 7.067 -0.551 -2.111 1.00 94.62 122 SER A N 1
ATOM 964 C CA . SER A 1 122 ? 6.901 -1.607 -1.114 1.00 94.62 122 SER A CA 1
ATOM 965 C C . SER A 1 122 ? 6.066 -1.131 0.076 1.00 94.62 122 SER A C 1
ATOM 967 O O . SER A 1 122 ? 5.217 -1.886 0.557 1.00 94.62 122 SER A O 1
ATOM 969 N N . ALA A 1 123 ? 6.277 0.100 0.549 1.00 96.62 123 ALA A N 1
ATOM 970 C CA . ALA A 1 123 ? 5.466 0.687 1.612 1.00 96.62 123 ALA A CA 1
ATOM 971 C C . ALA A 1 123 ? 4.003 0.837 1.167 1.00 96.62 123 ALA A C 1
ATOM 973 O O . ALA A 1 123 ? 3.099 0.359 1.854 1.00 96.62 123 ALA A O 1
ATOM 974 N N . CYS A 1 124 ? 3.771 1.398 -0.024 1.00 97.94 124 CYS A N 1
ATOM 975 C CA . CYS A 1 124 ? 2.430 1.558 -0.585 1.00 97.94 124 CYS A CA 1
ATOM 976 C C . CYS A 1 124 ? 1.705 0.215 -0.746 1.00 97.94 124 CYS A C 1
ATOM 978 O O . CYS A 1 124 ? 0.566 0.071 -0.311 1.00 97.94 124 CYS A O 1
ATOM 980 N N . TYR A 1 125 ? 2.365 -0.783 -1.337 1.00 97.56 125 TYR A N 1
ATOM 981 C CA . TYR A 1 125 ? 1.793 -2.113 -1.536 1.00 97.56 125 TYR A CA 1
ATOM 982 C C . TYR A 1 125 ? 1.492 -2.816 -0.216 1.00 97.56 125 TYR A C 1
ATOM 984 O O . TYR A 1 125 ? 0.455 -3.457 -0.112 1.00 97.56 125 TYR A O 1
ATOM 992 N N . SER A 1 126 ? 2.339 -2.660 0.804 1.00 96.25 126 SER A N 1
ATOM 993 C CA . SER A 1 126 ? 2.069 -3.240 2.127 1.00 96.25 126 SER A CA 1
ATOM 994 C C . SER A 1 126 ? 0.802 -2.652 2.753 1.00 96.25 126 SER A C 1
ATOM 996 O O . SER A 1 126 ? -0.026 -3.397 3.270 1.00 96.25 126 SER A O 1
ATOM 998 N N . VAL A 1 127 ? 0.603 -1.332 2.638 1.00 96.88 127 VAL A N 1
ATOM 999 C CA . VAL A 1 127 ? -0.640 -0.680 3.080 1.00 96.88 127 VAL A CA 1
ATOM 1000 C C . VAL A 1 127 ? -1.835 -1.205 2.289 1.00 96.88 127 VAL A C 1
ATOM 1002 O O . VAL A 1 127 ? -2.826 -1.598 2.891 1.00 96.88 127 VAL A O 1
ATOM 1005 N N . LEU A 1 128 ? -1.752 -1.250 0.956 1.00 96.31 128 LEU A N 1
ATOM 1006 C CA . LEU A 1 128 ? -2.851 -1.731 0.113 1.00 96.31 128 LEU A CA 1
ATOM 1007 C C . LEU A 1 128 ? -3.245 -3.175 0.440 1.00 96.31 128 LEU A C 1
ATOM 1009 O O . LEU A 1 128 ? -4.427 -3.459 0.601 1.00 96.31 128 LEU A O 1
ATOM 1013 N N . GLU A 1 129 ? -2.271 -4.072 0.591 1.00 94.62 129 GLU A N 1
ATOM 1014 C CA . GLU A 1 129 ? -2.517 -5.470 0.959 1.00 94.62 129 GLU A CA 1
ATOM 1015 C C . GLU A 1 129 ? -3.196 -5.594 2.325 1.00 94.62 129 GLU A C 1
ATOM 1017 O O . GLU A 1 129 ? -4.147 -6.361 2.462 1.00 94.62 129 GLU A O 1
ATOM 1022 N N . ALA A 1 130 ? -2.747 -4.825 3.320 1.00 93.06 130 ALA A N 1
ATOM 1023 C CA . ALA A 1 130 ? -3.361 -4.821 4.643 1.00 93.06 130 ALA A CA 1
ATOM 1024 C C . ALA A 1 130 ? -4.801 -4.285 4.605 1.00 93.06 130 ALA A C 1
ATOM 1026 O O . ALA A 1 130 ? -5.684 -4.862 5.236 1.00 93.06 130 ALA A O 1
ATOM 1027 N N . MET A 1 131 ? -5.061 -3.227 3.830 1.00 91.62 131 MET A N 1
ATOM 1028 C CA . MET A 1 131 ? -6.403 -2.650 3.683 1.00 91.62 131 MET A CA 1
ATOM 1029 C C . MET A 1 131 ? -7.359 -3.612 2.970 1.00 91.62 131 MET A C 1
ATOM 1031 O O . MET A 1 131 ? -8.469 -3.818 3.452 1.00 91.62 131 MET A O 1
ATOM 1035 N N . ILE A 1 132 ? -6.916 -4.259 1.885 1.00 90.62 132 ILE A N 1
ATOM 1036 C CA . ILE A 1 132 ? -7.676 -5.312 1.187 1.00 90.62 132 ILE A CA 1
ATOM 1037 C C . ILE A 1 132 ? -7.953 -6.484 2.141 1.00 90.62 132 ILE A C 1
ATOM 1039 O O . ILE A 1 132 ? -9.085 -6.958 2.258 1.00 90.62 132 ILE A O 1
ATOM 1043 N N . GLY A 1 133 ? -6.935 -6.929 2.883 1.00 88.94 133 GLY A N 1
ATOM 1044 C CA . GLY A 1 133 ? -7.069 -7.994 3.877 1.00 88.94 133 GLY A CA 1
ATOM 1045 C C . GLY A 1 133 ? -8.081 -7.655 4.975 1.00 88.94 133 GLY A C 1
ATOM 1046 O O . GLY A 1 133 ? -8.912 -8.492 5.329 1.00 88.94 133 GLY A O 1
ATOM 1047 N N . HIS A 1 134 ? -8.064 -6.418 5.470 1.00 86.56 134 HIS A N 1
ATOM 1048 C CA . HIS A 1 134 ? -9.011 -5.953 6.479 1.00 86.56 134 HIS A CA 1
ATOM 1049 C C . HIS A 1 134 ? -10.436 -5.850 5.915 1.00 86.56 134 HIS A C 1
ATOM 1051 O O . HIS A 1 134 ? -11.359 -6.378 6.526 1.00 86.56 134 HIS A O 1
ATOM 1057 N N . MET A 1 135 ? -10.613 -5.265 4.723 1.00 83.62 135 MET A N 1
ATOM 1058 C CA . MET A 1 135 ? -11.917 -5.139 4.049 1.00 83.62 135 MET A CA 1
ATOM 1059 C C . MET A 1 135 ? -12.585 -6.489 3.752 1.00 83.62 135 MET A C 1
ATOM 1061 O O . MET A 1 135 ? -13.812 -6.571 3.738 1.00 83.62 135 MET A O 1
ATOM 1065 N N . THR A 1 136 ? -11.789 -7.538 3.534 1.00 78.94 136 THR A N 1
ATOM 1066 C CA . THR A 1 136 ? -12.276 -8.895 3.237 1.00 78.94 136 THR A CA 1
ATOM 1067 C C . THR A 1 136 ? -12.501 -9.759 4.480 1.00 78.94 136 THR A C 1
ATOM 1069 O O . THR A 1 136 ? -13.381 -10.620 4.467 1.00 78.94 136 THR A O 1
ATOM 1072 N N . SER A 1 137 ? -11.723 -9.561 5.551 1.00 73.62 137 SER A N 1
ATOM 1073 C CA . SER A 1 137 ? -11.701 -10.462 6.720 1.00 73.62 137 SER A CA 1
ATOM 1074 C C . SER A 1 137 ? -12.458 -9.933 7.937 1.00 73.62 137 SER A C 1
ATOM 1076 O O . SER A 1 137 ? -12.983 -10.719 8.728 1.00 73.62 137 SER A O 1
ATOM 1078 N N 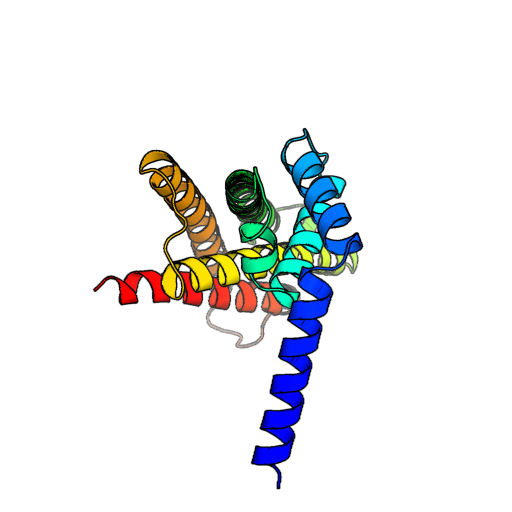. ALA A 1 138 ? -12.490 -8.617 8.120 1.00 58.47 138 ALA A N 1
ATOM 1079 C CA . ALA A 1 138 ? -13.049 -7.958 9.288 1.00 58.47 138 ALA A CA 1
ATOM 1080 C C . ALA A 1 138 ? -14.128 -6.965 8.851 1.00 58.47 138 ALA A C 1
ATOM 1082 O O . ALA A 1 138 ? -14.144 -6.501 7.717 1.00 58.47 138 ALA A O 1
ATOM 1083 N N . SER A 1 139 ? -15.076 -6.702 9.752 1.00 56.47 139 SER A N 1
ATOM 1084 C CA . SER A 1 139 ? -16.178 -5.741 9.615 1.00 56.47 139 SER A CA 1
ATOM 1085 C C . SER A 1 139 ? -15.927 -4.644 8.577 1.00 56.47 139 SER A C 1
ATOM 1087 O O . SER A 1 139 ? -14.995 -3.860 8.744 1.00 56.47 139 SER A O 1
ATOM 1089 N N . THR A 1 140 ? -16.791 -4.557 7.556 1.00 60.22 140 THR A N 1
ATOM 1090 C CA . THR A 1 140 ? -16.787 -3.471 6.564 1.00 60.22 140 THR A CA 1
ATOM 1091 C C . THR A 1 140 ? -16.498 -2.148 7.258 1.00 60.22 140 THR A C 1
ATOM 1093 O O . THR A 1 140 ? -17.244 -1.769 8.170 1.00 60.22 140 THR A O 1
ATOM 1096 N N . LEU A 1 141 ? -15.444 -1.443 6.819 1.00 73.12 141 LEU A N 1
ATOM 1097 C CA . LEU A 1 141 ? -15.286 -0.022 7.116 1.00 73.12 141 LEU A CA 1
ATOM 1098 C C . LEU A 1 141 ? -16.668 0.600 6.909 1.00 73.12 141 LEU A C 1
ATOM 1100 O O . LEU A 1 141 ? -17.262 0.424 5.846 1.00 73.12 141 LEU A O 1
ATOM 1104 N N . ALA A 1 142 ? -17.227 1.230 7.943 1.00 79.69 142 ALA A N 1
ATOM 1105 C CA . ALA A 1 142 ? -18.575 1.791 7.890 1.00 79.69 142 ALA A CA 1
ATOM 1106 C C . ALA A 1 142 ? -18.575 3.064 7.023 1.00 79.69 142 ALA A C 1
ATOM 1108 O O . ALA A 1 142 ? -18.723 4.177 7.542 1.00 79.69 142 ALA A O 1
ATOM 1109 N N . LEU A 1 143 ? -18.306 2.873 5.733 1.00 83.44 143 LEU A N 1
ATOM 1110 C CA . LEU A 1 143 ? -18.226 3.853 4.668 1.00 83.44 143 LEU A CA 1
ATOM 1111 C C . LEU A 1 143 ? -19.617 4.062 4.087 1.00 83.44 143 LEU A C 1
ATOM 1113 O O . LEU A 1 143 ? -20.416 3.127 3.987 1.00 83.44 143 LEU A O 1
ATOM 1117 N N . ASP A 1 144 ? -19.900 5.293 3.690 1.00 88.06 144 ASP A N 1
ATOM 1118 C CA . ASP A 1 144 ? -21.052 5.549 2.839 1.00 88.06 144 ASP A CA 1
ATOM 1119 C C . ASP A 1 144 ? -20.784 5.092 1.392 1.00 88.06 144 ASP A C 1
ATOM 1121 O O . ASP A 1 144 ? -19.651 4.820 0.990 1.00 88.06 144 ASP A O 1
ATOM 1125 N N . GLN A 1 145 ? -21.846 5.008 0.592 1.00 87.50 145 GLN A N 1
ATOM 1126 C CA . GLN A 1 145 ? -21.754 4.549 -0.794 1.00 87.50 145 GLN A CA 1
ATOM 1127 C C . GLN A 1 145 ? -20.791 5.402 -1.639 1.00 87.50 145 GLN A C 1
ATOM 1129 O O . GLN A 1 145 ? -20.077 4.865 -2.483 1.00 87.50 145 GLN A O 1
ATOM 1134 N N . ALA A 1 146 ? -20.735 6.717 -1.405 1.00 91.12 146 ALA A N 1
ATOM 1135 C CA . ALA A 1 146 ? -19.859 7.606 -2.163 1.00 91.12 146 ALA A CA 1
ATOM 1136 C C . ALA A 1 146 ? -18.383 7.375 -1.804 1.00 91.12 146 ALA A C 1
ATOM 1138 O O . ALA A 1 146 ? -17.524 7.386 -2.684 1.00 91.12 146 ALA A O 1
ATOM 1139 N N . GLN A 1 147 ? -18.084 7.124 -0.530 1.00 90.81 147 GLN A N 1
ATOM 1140 C CA . GLN A 1 147 ? -16.752 6.764 -0.049 1.00 90.81 147 GLN A CA 1
ATOM 1141 C C . GLN A 1 147 ? -16.304 5.409 -0.603 1.00 90.81 147 GLN A C 1
ATOM 1143 O O . GLN A 1 147 ? -15.167 5.292 -1.054 1.00 90.81 147 GLN A O 1
ATOM 1148 N N . VAL A 1 148 ? -17.193 4.410 -0.636 1.00 89.44 148 VAL A N 1
ATOM 1149 C CA . VAL A 1 148 ? -16.908 3.104 -1.257 1.00 89.44 148 VAL A CA 1
ATOM 1150 C C . VAL A 1 148 ? -16.558 3.275 -2.734 1.00 89.44 148 VAL A C 1
ATOM 1152 O O . VAL A 1 148 ? -15.531 2.772 -3.186 1.00 89.44 148 VAL A O 1
ATOM 1155 N N . GLU A 1 149 ? -17.364 4.029 -3.483 1.00 90.44 149 GLU A N 1
ATOM 1156 C CA . GLU A 1 149 ? -17.120 4.288 -4.906 1.00 90.44 149 GLU A CA 1
ATOM 1157 C C . GLU A 1 149 ? -15.800 5.032 -5.143 1.00 90.44 149 GLU A C 1
ATOM 1159 O O . GLU A 1 149 ? -15.065 4.700 -6.075 1.00 90.44 149 GLU A O 1
ATOM 1164 N N . GLN A 1 150 ? -15.466 6.006 -4.291 1.00 93.56 150 GLN A N 1
ATOM 1165 C CA . GLN A 1 150 ? -14.202 6.742 -4.366 1.00 93.56 150 GLN A CA 1
ATOM 1166 C C . GLN A 1 150 ? -12.998 5.837 -4.103 1.00 93.56 150 GLN A C 1
ATOM 1168 O O . GLN A 1 150 ? -12.046 5.855 -4.890 1.00 93.56 150 GLN A O 1
ATOM 1173 N N . VAL A 1 151 ? -13.038 5.041 -3.032 1.00 92.62 151 VAL A N 1
ATOM 1174 C CA . VAL A 1 151 ? -11.972 4.088 -2.693 1.00 92.62 151 VAL A CA 1
ATOM 1175 C C . VAL A 1 151 ? -11.797 3.082 -3.823 1.00 92.62 151 VAL A C 1
ATOM 1177 O O . VAL A 1 151 ? -10.691 2.933 -4.336 1.00 92.62 151 VAL A O 1
ATOM 1180 N N . HIS A 1 152 ? -12.887 2.468 -4.282 1.00 91.62 152 HIS A N 1
ATOM 1181 C CA . HIS A 1 152 ? -12.857 1.507 -5.378 1.00 91.62 152 HIS A CA 1
ATOM 1182 C C . HIS A 1 152 ? -12.273 2.122 -6.661 1.00 91.62 152 HIS A C 1
ATOM 1184 O O . HIS A 1 152 ? -11.370 1.551 -7.269 1.00 91.62 152 HIS A O 1
ATOM 1190 N N . ALA A 1 153 ? -12.709 3.323 -7.055 1.00 94.81 153 ALA A N 1
ATOM 1191 C CA . ALA A 1 153 ? -12.168 4.004 -8.231 1.00 94.81 153 ALA A CA 1
ATOM 1192 C C . ALA A 1 153 ? -10.662 4.307 -8.103 1.00 94.81 153 ALA A C 1
ATOM 1194 O O . ALA A 1 153 ? -9.918 4.172 -9.079 1.00 94.81 153 ALA A O 1
ATOM 1195 N N . ALA A 1 154 ? -10.197 4.695 -6.911 1.00 96.69 154 ALA A N 1
ATOM 1196 C CA . ALA A 1 154 ? -8.780 4.939 -6.650 1.00 96.69 154 ALA A CA 1
ATOM 1197 C C . ALA A 1 154 ? -7.947 3.649 -6.729 1.00 96.69 154 ALA A C 1
ATOM 1199 O O . ALA A 1 154 ? -6.907 3.649 -7.395 1.00 96.69 154 ALA A O 1
ATOM 1200 N N . MET A 1 155 ? -8.437 2.560 -6.127 1.00 95.06 155 MET A N 1
ATOM 1201 C CA . MET A 1 155 ? -7.820 1.231 -6.187 1.00 95.06 155 MET A CA 1
ATOM 1202 C C . MET A 1 155 ? -7.725 0.736 -7.632 1.00 95.06 155 MET A C 1
ATOM 1204 O O . MET A 1 155 ? -6.633 0.420 -8.099 1.00 95.06 155 MET A O 1
ATOM 1208 N N . VAL A 1 156 ? -8.829 0.768 -8.389 1.00 95.25 156 VAL A N 1
ATOM 1209 C CA . VAL A 1 156 ? -8.850 0.393 -9.815 1.00 95.25 156 VAL A CA 1
ATOM 1210 C C . VAL A 1 156 ? -7.831 1.207 -10.614 1.00 95.25 156 VAL A C 1
ATOM 1212 O O . VAL A 1 156 ? -7.114 0.659 -11.451 1.00 95.25 156 VAL A O 1
ATOM 1215 N N . GLY A 1 157 ? -7.715 2.511 -10.346 1.00 96.38 157 GLY A N 1
ATOM 1216 C CA . GLY A 1 157 ? -6.695 3.358 -10.962 1.00 96.38 157 GLY A CA 1
ATOM 1217 C C . GLY A 1 157 ? -5.266 2.894 -10.660 1.00 96.38 157 GLY A C 1
ATOM 1218 O O . GLY A 1 157 ? -4.441 2.822 -11.572 1.00 96.38 157 GLY A O 1
ATOM 1219 N N . ALA A 1 158 ? -4.969 2.564 -9.401 1.00 97.44 158 ALA A N 1
ATOM 1220 C CA . ALA A 1 158 ? -3.660 2.067 -8.987 1.00 97.44 158 ALA A CA 1
ATOM 1221 C C . ALA A 1 158 ? -3.346 0.693 -9.603 1.00 97.44 158 ALA A C 1
ATOM 1223 O O . ALA A 1 158 ? -2.287 0.522 -10.207 1.00 97.44 158 ALA A O 1
ATOM 1224 N N . PHE A 1 159 ? -4.277 -0.260 -9.547 1.00 96.88 159 PHE A N 1
ATOM 1225 C CA . PHE A 1 159 ? -4.079 -1.606 -10.093 1.00 96.88 159 PHE A CA 1
ATOM 1226 C C . PHE A 1 159 ? -4.017 -1.637 -11.623 1.00 96.88 159 PHE A C 1
ATOM 1228 O O . PHE A 1 159 ? -3.258 -2.429 -12.182 1.00 96.88 159 PHE A O 1
ATOM 1235 N N . ASN A 1 160 ? -4.707 -0.731 -12.321 1.00 95.94 160 ASN A N 1
ATOM 1236 C CA . ASN A 1 160 ? -4.506 -0.547 -13.761 1.00 95.94 160 ASN A CA 1
ATOM 1237 C C . ASN A 1 160 ? -3.077 -0.085 -14.086 1.00 95.94 160 ASN A C 1
ATOM 1239 O O . ASN A 1 160 ? -2.495 -0.561 -15.061 1.00 95.94 160 ASN A O 1
ATOM 1243 N N . ALA A 1 161 ? -2.482 0.790 -13.268 1.00 95.50 161 ALA A N 1
ATOM 1244 C CA . ALA A 1 161 ? -1.080 1.175 -13.431 1.00 95.50 161 ALA A CA 1
ATOM 1245 C C . ALA A 1 161 ? -0.123 0.005 -13.143 1.00 95.50 161 ALA A C 1
ATOM 1247 O O . ALA A 1 161 ? 0.845 -0.177 -13.881 1.00 95.50 161 ALA A O 1
ATOM 1248 N N . VAL A 1 162 ? -0.425 -0.834 -12.144 1.00 95.62 162 VAL A N 1
ATOM 1249 C CA . VAL A 1 162 ? 0.317 -2.079 -11.862 1.00 95.62 162 VAL A CA 1
ATOM 1250 C C . VAL A 1 162 ? 0.269 -3.034 -13.058 1.00 95.62 162 VAL A C 1
ATOM 1252 O O . VAL A 1 162 ? 1.312 -3.493 -13.524 1.00 95.62 162 VAL A O 1
ATOM 1255 N N . LEU A 1 163 ? -0.923 -3.305 -13.599 1.00 93.94 163 LEU A N 1
ATOM 1256 C CA . LEU A 1 163 ? -1.110 -4.153 -14.782 1.00 93.94 163 LEU A CA 1
ATOM 1257 C C . LEU A 1 163 ? -0.356 -3.605 -15.994 1.00 93.94 163 LEU A C 1
ATOM 1259 O O . LEU A 1 163 ? 0.332 -4.352 -16.692 1.00 93.94 163 LEU A O 1
ATOM 1263 N N . TYR A 1 164 ? -0.449 -2.294 -16.219 1.00 92.00 164 TYR A N 1
ATOM 1264 C CA . TYR A 1 164 ? 0.282 -1.632 -17.285 1.00 92.00 164 TYR A CA 1
ATOM 1265 C C . TYR A 1 164 ? 1.795 -1.804 -17.105 1.00 92.00 164 TYR A C 1
ATOM 1267 O O . TYR A 1 164 ? 2.454 -2.284 -18.024 1.00 92.00 164 TYR A O 1
ATOM 1275 N N . PHE A 1 165 ? 2.346 -1.522 -15.922 1.00 90.31 165 PHE A N 1
ATOM 1276 C CA . PHE A 1 165 ? 3.766 -1.735 -15.626 1.00 90.31 165 PHE A CA 1
ATOM 1277 C C . PHE A 1 165 ? 4.219 -3.176 -15.915 1.00 90.31 165 PHE A C 1
ATOM 1279 O O . PHE A 1 165 ? 5.199 -3.380 -16.634 1.00 90.31 165 PHE A O 1
ATOM 1286 N N . LEU A 1 166 ? 3.472 -4.176 -15.434 1.00 90.06 166 LEU A N 1
ATOM 1287 C CA . LEU A 1 166 ? 3.778 -5.591 -15.669 1.00 90.06 166 LEU A CA 1
ATOM 1288 C C . LEU A 1 166 ? 3.749 -5.954 -17.162 1.00 90.06 166 LEU A C 1
ATOM 1290 O O . LEU A 1 166 ? 4.639 -6.665 -17.634 1.00 90.06 166 LEU A O 1
ATOM 1294 N N . SER A 1 167 ? 2.783 -5.427 -17.922 1.00 88.25 167 SER A N 1
ATOM 1295 C CA . SER A 1 167 ? 2.701 -5.646 -19.374 1.00 88.25 167 SER A CA 1
ATOM 1296 C C . SER A 1 167 ? 3.928 -5.098 -20.116 1.00 88.25 167 SER A C 1
ATOM 1298 O O . SER A 1 167 ? 4.443 -5.736 -21.036 1.00 88.25 167 SER A O 1
ATOM 1300 N N . GLN A 1 168 ? 4.468 -3.965 -19.658 1.00 82.12 168 GLN A N 1
ATOM 1301 C CA . GLN A 1 168 ? 5.659 -3.358 -20.249 1.00 82.12 168 GLN A CA 1
ATOM 1302 C C . GLN A 1 168 ? 6.938 -4.124 -19.899 1.00 82.12 168 GLN A C 1
ATOM 1304 O O . GLN A 1 168 ? 7.868 -4.168 -20.703 1.00 82.12 168 GLN A O 1
ATOM 1309 N N . CYS A 1 169 ? 6.988 -4.773 -18.735 1.00 78.00 169 CYS A N 1
ATOM 1310 C CA . CYS A 1 169 ? 8.075 -5.690 -18.391 1.00 78.00 169 CYS A CA 1
ATOM 1311 C C . CYS A 1 169 ? 8.050 -6.972 -19.243 1.00 78.00 169 CYS A C 1
ATOM 1313 O O . CYS A 1 169 ? 9.113 -7.497 -19.573 1.00 78.00 169 CYS A O 1
ATOM 1315 N N . GLN A 1 170 ? 6.865 -7.456 -19.638 1.00 71.44 170 GLN A N 1
ATOM 1316 C CA . GLN A 1 170 ? 6.717 -8.641 -20.490 1.00 71.44 170 GLN A CA 1
ATOM 1317 C C . GLN A 1 170 ? 7.245 -8.407 -21.914 1.00 71.44 170 GLN A C 1
ATOM 1319 O O . GLN A 1 170 ? 7.927 -9.270 -22.461 1.00 71.44 170 GLN A O 1
ATOM 1324 N N . GLY A 1 171 ? 6.983 -7.233 -22.499 1.00 59.59 171 GLY A N 1
ATOM 1325 C CA . GLY A 1 171 ? 7.418 -6.884 -23.860 1.00 59.59 171 GLY A CA 1
ATOM 1326 C C . GLY A 1 171 ? 8.937 -6.748 -24.056 1.00 59.59 171 GLY A C 1
ATOM 1327 O O . GLY A 1 171 ? 9.376 -6.530 -25.179 1.00 59.59 171 GLY A O 1
ATOM 1328 N N . GLN A 1 172 ? 9.739 -6.860 -22.990 1.00 56.25 172 GLN A N 1
ATOM 1329 C CA . GLN A 1 172 ? 11.208 -6.776 -23.027 1.00 56.25 172 GLN A CA 1
ATOM 1330 C C . GLN A 1 172 ? 11.906 -8.145 -22.946 1.00 56.25 172 GLN A C 1
ATOM 1332 O O . GLN A 1 172 ? 13.137 -8.205 -22.910 1.00 56.25 172 GLN A O 1
ATOM 1337 N N . VAL A 1 173 ? 11.148 -9.243 -22.887 1.00 55.50 173 VAL A N 1
ATOM 1338 C CA . VAL A 1 173 ? 11.678 -10.613 -22.920 1.00 55.50 173 VAL A CA 1
ATOM 1339 C C . VAL A 1 173 ? 11.721 -11.069 -24.382 1.00 55.50 173 VAL A C 1
ATOM 1341 O O . VAL A 1 173 ? 10.774 -11.674 -24.873 1.00 55.50 173 VAL A O 1
ATOM 1344 N N . ASP A 1 174 ? 12.789 -10.710 -25.098 1.00 50.06 174 ASP A N 1
ATOM 1345 C CA . ASP A 1 174 ? 12.994 -11.129 -26.490 1.00 50.06 174 ASP A CA 1
ATOM 1346 C C . ASP A 1 174 ? 13.470 -12.595 -26.583 1.00 50.06 174 ASP A C 1
ATOM 1348 O O . ASP A 1 174 ? 14.283 -13.080 -25.791 1.00 50.06 174 ASP A O 1
ATOM 1352 N N . ASP A 1 175 ? 12.953 -13.286 -27.596 1.00 51.84 175 ASP A N 1
ATOM 1353 C CA . ASP A 1 175 ? 12.766 -14.740 -27.735 1.00 51.84 175 ASP A CA 1
ATOM 1354 C C . ASP A 1 175 ? 14.043 -15.586 -27.988 1.00 51.84 175 ASP A C 1
ATOM 1356 O O . ASP A 1 175 ? 13.960 -16.682 -28.540 1.00 51.84 175 ASP A O 1
ATOM 1360 N N . GLN A 1 176 ? 15.253 -15.109 -27.654 1.00 48.47 176 GLN A N 1
ATOM 1361 C CA . GLN A 1 176 ? 16.495 -15.837 -28.004 1.00 48.47 176 GLN A CA 1
ATOM 1362 C C . GLN A 1 176 ? 17.606 -15.887 -26.950 1.00 48.47 176 GLN A C 1
ATOM 1364 O O . GLN A 1 176 ? 18.538 -16.673 -27.122 1.00 48.47 176 GLN A O 1
ATOM 1369 N N . ASP A 1 177 ? 17.513 -15.155 -25.839 1.00 50.19 177 ASP A N 1
ATOM 1370 C CA . ASP A 1 177 ? 18.520 -15.243 -24.777 1.00 50.19 177 ASP A CA 1
ATOM 1371 C C . ASP A 1 177 ? 17.845 -15.272 -23.403 1.00 50.19 177 ASP A C 1
ATOM 1373 O O . ASP A 1 177 ? 17.352 -14.275 -22.890 1.00 50.19 177 ASP A O 1
ATOM 1377 N N . THR A 1 178 ? 17.824 -16.452 -22.780 1.00 52.94 178 THR A N 1
ATOM 1378 C CA . THR A 1 178 ? 17.210 -16.747 -21.465 1.00 52.94 178 THR A CA 1
ATOM 1379 C C . THR A 1 178 ? 17.827 -15.981 -20.278 1.00 52.94 178 THR A C 1
ATOM 1381 O O . THR A 1 178 ? 17.621 -16.349 -19.120 1.00 52.94 178 THR A O 1
ATOM 1384 N N . ARG A 1 179 ? 18.651 -14.961 -20.531 1.00 53.41 179 ARG A N 1
ATOM 1385 C CA . ARG A 1 179 ? 19.359 -14.181 -19.517 1.00 53.41 179 ARG A CA 1
ATOM 1386 C C . ARG A 1 179 ? 18.699 -12.820 -19.374 1.00 53.41 179 ARG A C 1
ATOM 1388 O O . ARG A 1 179 ? 18.681 -12.032 -20.312 1.00 53.41 179 ARG A O 1
ATOM 1395 N N . LEU A 1 180 ? 18.220 -12.538 -18.165 1.00 55.84 180 LEU A N 1
ATOM 1396 C CA . LEU A 1 180 ? 17.792 -11.198 -17.789 1.00 55.84 180 LEU A CA 1
ATOM 1397 C C . LEU A 1 180 ? 18.967 -10.226 -1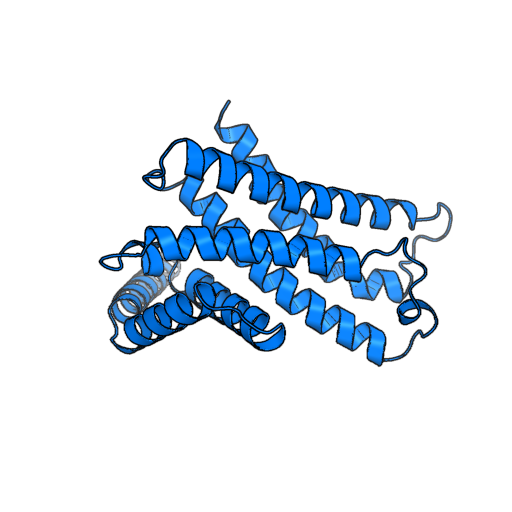7.983 1.00 55.84 180 LEU A C 1
ATOM 1399 O O . LEU A 1 180 ? 20.080 -10.484 -17.521 1.00 55.84 180 LEU A O 1
ATOM 1403 N N . THR A 1 181 ? 18.724 -9.107 -18.655 1.00 62.38 181 THR A N 1
ATOM 1404 C CA . THR A 1 181 ? 19.668 -7.980 -18.696 1.00 62.38 181 THR A CA 1
ATOM 1405 C C . THR A 1 181 ? 19.872 -7.408 -17.284 1.00 62.38 181 THR A C 1
ATOM 1407 O O . THR A 1 181 ? 18.998 -7.531 -16.425 1.00 62.38 181 THR A O 1
ATOM 1410 N N . GLU A 1 182 ? 21.009 -6.757 -17.002 1.00 61.78 182 GLU A N 1
ATOM 1411 C CA . GLU A 1 182 ? 21.281 -6.154 -15.676 1.00 61.78 182 GLU A CA 1
ATOM 1412 C C . GLU A 1 182 ? 20.177 -5.167 -15.236 1.00 61.78 182 GLU A C 1
ATOM 1414 O O . GLU A 1 182 ? 19.831 -5.080 -14.054 1.00 61.78 182 GLU A O 1
ATOM 1419 N N . SER A 1 183 ? 19.551 -4.476 -16.195 1.00 61.41 183 SER A N 1
ATOM 1420 C CA . SER A 1 183 ? 18.400 -3.599 -15.954 1.00 61.41 183 SER A CA 1
ATOM 1421 C C . SER A 1 183 ? 17.141 -4.374 -15.541 1.00 61.41 183 SER A C 1
ATOM 1423 O O . SER A 1 183 ? 16.432 -3.944 -14.631 1.00 61.41 183 SER A O 1
ATOM 1425 N N . GLN A 1 184 ? 16.885 -5.541 -16.140 1.00 64.25 184 GLN A N 1
ATOM 1426 C CA . GLN A 1 184 ? 15.794 -6.444 -15.752 1.00 64.25 184 GLN A CA 1
ATOM 1427 C C . GLN A 1 184 ? 16.037 -7.066 -14.372 1.00 64.25 184 GLN A C 1
ATOM 1429 O O . GLN A 1 184 ? 15.113 -7.149 -13.565 1.00 64.25 184 GLN A O 1
ATOM 1434 N N . MET A 1 185 ? 17.285 -7.427 -14.062 1.00 67.12 185 MET A N 1
ATOM 1435 C CA . MET A 1 185 ? 17.678 -7.942 -12.745 1.00 67.12 185 MET A CA 1
ATOM 1436 C C . MET A 1 185 ? 17.418 -6.910 -11.634 1.00 67.12 185 MET A C 1
ATOM 1438 O O . MET A 1 185 ? 17.000 -7.268 -10.536 1.00 67.12 185 MET A O 1
ATOM 1442 N N . THR A 1 186 ? 17.610 -5.620 -11.933 1.00 73.50 186 THR A N 1
ATOM 1443 C CA . THR A 1 186 ? 17.397 -4.522 -10.973 1.00 73.50 186 THR A CA 1
ATOM 1444 C C . THR A 1 186 ? 15.911 -4.278 -10.678 1.00 73.50 186 THR A C 1
ATOM 1446 O O . THR A 1 186 ? 15.560 -3.923 -9.556 1.00 73.50 186 THR A O 1
ATOM 1449 N N . LEU A 1 187 ? 15.022 -4.501 -11.652 1.00 80.06 187 LEU A N 1
ATOM 1450 C CA . LEU A 1 187 ? 13.570 -4.329 -11.482 1.00 80.06 187 LEU A CA 1
ATOM 1451 C C . LEU A 1 187 ? 12.870 -5.559 -10.901 1.00 80.06 187 LEU A C 1
ATOM 1453 O O . LEU A 1 187 ? 11.719 -5.459 -10.479 1.00 80.06 187 LEU A O 1
ATOM 1457 N N . TYR A 1 188 ? 13.549 -6.706 -10.859 1.00 83.12 188 TYR A N 1
ATOM 1458 C CA . TYR A 1 188 ? 12.975 -7.969 -10.405 1.00 83.12 188 TYR A CA 1
ATOM 1459 C C . TYR A 1 188 ? 12.249 -7.879 -9.044 1.00 83.12 188 TYR A C 1
ATOM 1461 O O . TYR A 1 188 ? 11.119 -8.366 -8.960 1.00 83.12 188 TYR A O 1
ATOM 1469 N N . PRO A 1 189 ? 12.789 -7.210 -8.000 1.00 86.00 189 PRO A N 1
ATOM 1470 C CA . PRO A 1 189 ? 12.074 -7.056 -6.730 1.00 86.00 189 PRO A CA 1
ATOM 1471 C C . PRO A 1 189 ? 10.761 -6.272 -6.864 1.00 86.00 189 PRO A C 1
ATOM 1473 O O . PRO A 1 189 ? 9.762 -6.633 -6.246 1.00 86.00 189 PRO A O 1
ATOM 1476 N N . VAL A 1 190 ? 10.739 -5.235 -7.708 1.00 89.25 190 VAL A N 1
ATOM 1477 C CA . VAL A 1 190 ? 9.548 -4.407 -7.955 1.00 89.25 190 VAL A CA 1
ATOM 1478 C C . VAL A 1 190 ? 8.490 -5.197 -8.721 1.00 89.25 190 VAL A C 1
ATOM 1480 O O . VAL A 1 190 ? 7.308 -5.128 -8.384 1.00 89.25 190 VAL A O 1
ATOM 1483 N N . VAL A 1 191 ? 8.902 -5.985 -9.719 1.00 89.88 191 VAL A N 1
ATOM 1484 C CA . VAL A 1 191 ? 8.004 -6.882 -10.464 1.00 89.88 191 VAL A CA 1
ATOM 1485 C C . VAL A 1 191 ? 7.380 -7.909 -9.522 1.00 89.88 191 VAL A C 1
ATOM 1487 O O . VAL A 1 191 ? 6.163 -8.071 -9.525 1.00 89.88 191 VAL A O 1
ATOM 1490 N N . LEU A 1 192 ? 8.184 -8.550 -8.669 1.00 91.12 192 LEU A N 1
ATOM 1491 C CA . LEU A 1 192 ? 7.693 -9.532 -7.703 1.00 91.12 192 LEU A CA 1
ATOM 1492 C C . LEU A 1 192 ? 6.681 -8.915 -6.727 1.00 91.12 192 LEU A C 1
ATOM 1494 O O . LEU A 1 192 ? 5.607 -9.479 -6.518 1.00 91.12 192 LEU A O 1
ATOM 1498 N N . ALA A 1 193 ? 6.996 -7.743 -6.170 1.00 93.44 193 ALA A N 1
ATOM 1499 C CA . ALA A 1 193 ? 6.096 -7.027 -5.269 1.00 93.44 193 ALA A CA 1
ATOM 1500 C C . ALA A 1 193 ? 4.787 -6.617 -5.971 1.00 93.44 193 ALA A C 1
ATOM 1502 O O . ALA A 1 193 ? 3.711 -6.762 -5.397 1.00 93.44 193 ALA A O 1
ATOM 1503 N N . SER A 1 194 ? 4.875 -6.190 -7.236 1.00 94.94 194 SER A N 1
ATOM 1504 C CA . SER A 1 194 ? 3.727 -5.809 -8.072 1.00 94.94 194 SER A CA 1
ATOM 1505 C C . SER A 1 194 ? 2.807 -6.994 -8.385 1.00 94.94 194 SER A C 1
ATOM 1507 O O . SER A 1 194 ? 1.587 -6.867 -8.324 1.00 94.94 194 SER A O 1
ATOM 1509 N N . VAL A 1 195 ? 3.373 -8.170 -8.676 1.00 94.31 195 VAL A N 1
ATOM 1510 C CA . VAL A 1 195 ? 2.592 -9.404 -8.866 1.00 94.31 195 VAL A CA 1
ATOM 1511 C C . VAL A 1 195 ? 1.899 -9.818 -7.567 1.00 94.31 195 VAL A C 1
ATOM 1513 O O . VAL A 1 195 ? 0.735 -10.211 -7.601 1.00 94.31 195 VAL A O 1
ATOM 1516 N N . ARG A 1 196 ? 2.584 -9.709 -6.421 1.00 94.75 196 ARG A N 1
ATOM 1517 C CA . ARG A 1 196 ? 2.023 -10.066 -5.109 1.00 94.75 196 ARG A CA 1
ATOM 1518 C C . ARG A 1 196 ? 0.805 -9.210 -4.757 1.00 94.75 196 ARG A C 1
ATOM 1520 O O . ARG A 1 196 ? -0.248 -9.774 -4.478 1.00 94.75 196 ARG A O 1
ATOM 1527 N N . VAL A 1 197 ? 0.930 -7.882 -4.822 1.00 95.19 197 VAL A N 1
ATOM 1528 C CA . VAL A 1 197 ? -0.176 -6.969 -4.477 1.00 95.19 197 VAL A CA 1
ATOM 1529 C C . VAL A 1 197 ? -1.357 -7.126 -5.435 1.00 95.19 197 VAL A C 1
ATOM 1531 O O . VAL A 1 197 ? -2.508 -7.106 -5.006 1.00 95.19 197 VAL A O 1
ATOM 1534 N N . LEU A 1 198 ? -1.091 -7.361 -6.726 1.00 94.62 198 LEU A N 1
ATOM 1535 C CA . LEU A 1 198 ? -2.131 -7.659 -7.711 1.00 94.62 198 LEU A CA 1
ATOM 1536 C C . LEU A 1 198 ? -2.849 -8.976 -7.387 1.00 94.62 198 LEU A C 1
ATOM 1538 O O . LEU A 1 198 ? -4.063 -9.067 -7.543 1.00 94.62 198 LEU A O 1
ATOM 1542 N N . GLY A 1 199 ? -2.112 -9.983 -6.911 1.00 92.38 199 GLY A N 1
ATOM 1543 C CA . GLY A 1 199 ? -2.687 -11.229 -6.412 1.00 92.38 199 GLY A CA 1
ATOM 1544 C C . GLY A 1 199 ? -3.660 -10.996 -5.257 1.00 92.38 199 GLY A C 1
ATOM 1545 O O . GLY A 1 199 ? -4.753 -11.554 -5.281 1.00 92.38 199 GLY A O 1
ATOM 1546 N N . SER A 1 200 ? -3.305 -10.133 -4.298 1.00 90.81 200 SER A N 1
ATOM 1547 C CA . SER A 1 200 ? -4.197 -9.752 -3.193 1.00 90.81 200 SER A CA 1
ATOM 1548 C C . SER A 1 200 ? -5.484 -9.088 -3.690 1.00 90.81 200 SER A C 1
ATOM 1550 O O . SER A 1 200 ? -6.563 -9.441 -3.227 1.00 90.81 200 SER A O 1
ATOM 1552 N N . TRP A 1 201 ? -5.387 -8.191 -4.675 1.00 90.81 201 TRP A N 1
ATOM 1553 C CA . TRP A 1 201 ? -6.547 -7.522 -5.276 1.00 90.81 201 TRP A CA 1
ATOM 1554 C C . TRP A 1 201 ? -7.464 -8.470 -6.055 1.00 90.81 201 TRP A C 1
ATOM 1556 O O . TRP A 1 201 ? -8.677 -8.443 -5.899 1.00 90.81 201 TRP A O 1
ATOM 1566 N N . ILE A 1 202 ? -6.905 -9.360 -6.878 1.00 88.44 202 ILE A N 1
ATOM 1567 C CA . ILE A 1 202 ? -7.719 -10.307 -7.657 1.00 88.44 202 ILE A CA 1
ATOM 1568 C C . ILE A 1 202 ? -8.355 -11.370 -6.746 1.00 88.44 202 ILE A C 1
ATOM 1570 O O . ILE A 1 202 ? -9.455 -11.844 -7.028 1.00 88.44 202 ILE A O 1
ATOM 1574 N N . ALA A 1 203 ? -7.687 -11.746 -5.650 1.00 81.75 203 ALA A N 1
ATOM 1575 C CA . ALA A 1 203 ? -8.251 -12.674 -4.674 1.00 81.75 203 ALA A CA 1
ATOM 1576 C C . ALA A 1 203 ? -9.524 -12.116 -4.007 1.00 81.75 203 AL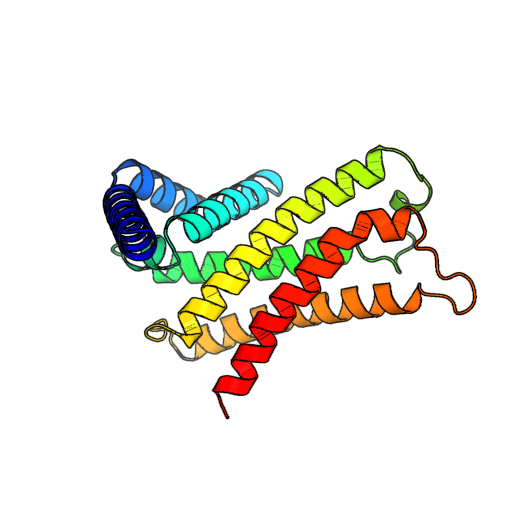A A C 1
ATOM 1578 O O . ALA A 1 203 ? -10.453 -12.886 -3.760 1.00 81.75 203 ALA A O 1
ATOM 1579 N N . GLU A 1 204 ? -9.606 -10.798 -3.787 1.00 67.81 204 GLU A N 1
ATOM 1580 C CA . GLU A 1 204 ? -10.813 -10.120 -3.290 1.00 67.81 204 GLU A CA 1
ATOM 1581 C C . GLU A 1 204 ? -12.005 -10.297 -4.245 1.00 67.81 204 GLU A C 1
ATOM 1583 O O . GLU A 1 204 ? -13.065 -10.755 -3.817 1.00 67.81 204 GLU A O 1
ATOM 1588 N N . GLU A 1 205 ? -11.820 -10.043 -5.544 1.00 55.81 205 GLU A N 1
ATOM 1589 C CA . GLU A 1 205 ? -12.875 -10.193 -6.566 1.00 55.81 205 GLU A CA 1
ATOM 1590 C C . GLU A 1 205 ? -13.458 -11.619 -6.609 1.00 55.81 205 GLU A C 1
ATOM 1592 O O . GLU A 1 205 ? -14.632 -11.817 -6.921 1.00 55.81 205 GLU A O 1
ATOM 1597 N N . THR A 1 206 ? -12.662 -12.637 -6.257 1.00 56.03 206 THR A N 1
ATOM 1598 C CA . THR A 1 206 ? -13.124 -14.036 -6.225 1.00 56.03 206 THR A CA 1
ATOM 1599 C C . THR A 1 206 ? -13.868 -14.446 -4.953 1.00 56.03 206 THR A C 1
ATOM 1601 O O . THR A 1 206 ? -14.556 -15.461 -4.983 1.00 56.03 206 THR A O 1
ATOM 1604 N N . LEU A 1 207 ? -13.764 -13.689 -3.854 1.00 50.19 207 LEU A N 1
ATOM 1605 C CA . LEU A 1 207 ? -14.516 -13.950 -2.614 1.00 50.19 207 LEU A CA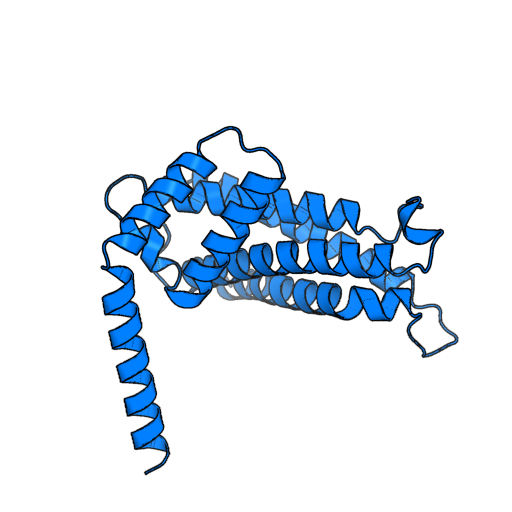 1
ATOM 1606 C C . LEU A 1 207 ? -15.939 -13.366 -2.649 1.00 50.19 207 LEU A C 1
ATOM 1608 O O . LEU A 1 207 ? -16.775 -13.739 -1.828 1.00 50.19 207 LEU A O 1
ATOM 1612 N N . ALA A 1 208 ? -16.217 -12.466 -3.597 1.00 43.97 208 ALA A N 1
ATOM 1613 C CA . ALA A 1 208 ? -17.537 -11.885 -3.837 1.00 43.97 208 ALA A CA 1
ATOM 1614 C C . ALA A 1 208 ? -18.445 -12.741 -4.758 1.00 43.97 208 ALA A C 1
ATOM 1616 O O . ALA A 1 208 ? -19.573 -12.327 -5.046 1.00 43.97 208 ALA A O 1
ATOM 1617 N N . LEU A 1 209 ? -17.972 -13.912 -5.213 1.00 34.09 209 LEU A N 1
ATOM 1618 C CA . LEU A 1 209 ? -18.711 -14.913 -6.006 1.00 34.09 209 LEU A CA 1
ATOM 1619 C C . LEU A 1 209 ? -19.110 -16.127 -5.158 1.00 34.09 209 LEU A C 1
ATOM 1621 O O . LEU A 1 209 ? -20.245 -16.618 -5.363 1.00 34.09 209 LEU A O 1
#

Radius of gyration: 19.3 Å; chains: 1; bounding box: 47×49×53 Å